Protein AF-A0AAD5R5U1-F1 (afdb_monomer_lite)

Radius of gyration: 26.86 Å; chains: 1; bounding box: 44×42×95 Å

pLDDT: mean 72.54, std 18.7, range [34.09, 95.88]

InterPro domains:
  IPR029454 ODR-4-like [PF14778] (2-152)
  IPR029454 ODR-4-like [PTHR33966] (2-209)

Organism: Parelaphostrongylus tenuis (NCBI:txid148309)

Sequence (210 aa):
MRDESEQLFKDVKKKKIEPVEVEVFVDACENKENTCEPQSATNLHEVSFDIEIRAAIPVKSKVGFAVAAVKQHLVRSLTARAELQYESMDVVEDAATSLCSVHQMPRSATTMLNTHPAIVFSDYLFEADTAEDAQNNFNELLGLKADKEHIDECWERCLEIDEMEVVRAPLDDTPIVNLKPKDGDITSTWSLLIALSVIIAVVSIVVYLL

Foldseek 3Di:
DDDPPDDPDDPPDPDDDDDDDDDDPDDPPPPPPPPDDDDDDLDDDDDDFDFDFAFDDDPPDDVVVVVVRRVVRVVVVVVVQVVVVVVVVVPDPDDDPDPDDDDDTFAWKWAADPVGRSDIDIDTHDPPDDLVNVCVVCCVVPVDNTDSVRIDRPRGDDDDPVRSVVVVPVVSVDPRPPPPPPPPCPVVVVVVVVVVVVVVVVVVVVVVVD

Structure (mmCIF, N/CA/C/O backbone):
data_AF-A0AAD5R5U1-F1
#
_entry.id   AF-A0AAD5R5U1-F1
#
loop_
_atom_site.group_PDB
_atom_site.id
_atom_site.type_symbol
_atom_site.label_atom_id
_atom_site.label_alt_id
_atom_site.label_comp_id
_atom_site.label_asym_id
_atom_site.label_entity_id
_atom_site.label_seq_id
_atom_site.pdbx_PDB_ins_code
_atom_site.Cartn_x
_atom_site.Cartn_y
_atom_site.Cartn_z
_atom_site.occupancy
_atom_site.B_iso_or_equiv
_atom_site.auth_seq_id
_atom_site.auth_comp_id
_atom_site.auth_asym_id
_atom_site.auth_atom_id
_atom_site.pdbx_PDB_model_num
ATOM 1 N N . MET A 1 1 ? 4.749 -18.465 10.234 1.00 34.09 1 MET A N 1
ATOM 2 C CA . MET A 1 1 ? 6.062 -19.044 9.882 1.00 34.09 1 MET A CA 1
ATOM 3 C C . MET A 1 1 ? 5.937 -19.591 8.477 1.00 34.09 1 MET A C 1
ATOM 5 O O . MET A 1 1 ? 5.250 -20.588 8.295 1.00 34.09 1 MET A O 1
ATOM 9 N N . ARG A 1 2 ? 6.460 -18.848 7.500 1.00 35.50 2 ARG A N 1
ATOM 10 C CA . ARG A 1 2 ? 6.498 -19.239 6.088 1.00 35.50 2 ARG A CA 1
ATOM 11 C C . ARG A 1 2 ? 7.692 -20.179 5.908 1.00 35.50 2 ARG A C 1
ATOM 13 O O . ARG A 1 2 ? 8.719 -19.964 6.545 1.00 35.50 2 ARG A O 1
ATOM 20 N N . ASP A 1 3 ? 7.512 -21.248 5.147 1.00 34.41 3 ASP A N 1
ATOM 21 C CA . ASP A 1 3 ? 8.564 -22.224 4.867 1.00 34.41 3 ASP A CA 1
ATOM 22 C C . ASP A 1 3 ? 9.580 -21.580 3.910 1.00 34.41 3 ASP A C 1
ATOM 24 O O . ASP A 1 3 ? 9.224 -21.214 2.792 1.00 34.41 3 ASP A O 1
ATOM 28 N N . GLU A 1 4 ? 10.828 -21.397 4.352 1.00 44.06 4 GLU A N 1
ATOM 29 C CA . GLU A 1 4 ? 11.911 -20.778 3.563 1.00 44.06 4 GLU A CA 1
ATOM 30 C C . GLU A 1 4 ? 12.287 -21.592 2.308 1.00 44.06 4 GLU A C 1
ATOM 32 O O . GLU A 1 4 ? 13.102 -21.154 1.498 1.00 44.06 4 GLU A O 1
ATOM 37 N N . SER A 1 5 ? 11.700 -22.780 2.129 1.00 48.62 5 SER A N 1
ATOM 38 C CA . SER A 1 5 ? 11.913 -23.639 0.963 1.00 48.62 5 SER A CA 1
ATOM 39 C C . SER A 1 5 ? 10.935 -23.407 -0.199 1.00 48.62 5 SER A C 1
ATOM 41 O O . SER A 1 5 ? 11.124 -23.981 -1.276 1.00 48.62 5 SER A O 1
ATOM 43 N N . GLU A 1 6 ? 9.917 -22.554 -0.037 1.00 38.12 6 GLU A N 1
ATOM 44 C CA . GLU A 1 6 ? 9.028 -22.183 -1.142 1.00 38.12 6 GLU A CA 1
ATOM 45 C C . GLU A 1 6 ? 9.721 -21.172 -2.069 1.00 38.12 6 GLU A C 1
ATOM 47 O O . GLU A 1 6 ? 9.796 -19.977 -1.789 1.00 38.12 6 GLU A O 1
ATOM 52 N N . GLN A 1 7 ? 10.239 -21.656 -3.202 1.00 40.53 7 GLN A N 1
ATOM 53 C CA . GLN A 1 7 ? 10.740 -20.789 -4.268 1.00 40.53 7 GLN A CA 1
ATOM 54 C C . GLN A 1 7 ? 9.620 -19.853 -4.746 1.00 40.53 7 GLN A C 1
ATOM 56 O O . GLN A 1 7 ? 8.579 -20.317 -5.217 1.00 40.53 7 GLN A O 1
ATOM 61 N N . LEU A 1 8 ? 9.859 -18.539 -4.656 1.00 41.00 8 LEU A N 1
ATOM 62 C CA . LEU A 1 8 ? 8.945 -17.492 -5.137 1.00 41.00 8 LEU A CA 1
ATOM 63 C C . LEU A 1 8 ? 8.640 -17.622 -6.638 1.00 41.00 8 LEU A C 1
ATOM 65 O O . LEU A 1 8 ? 7.545 -17.285 -7.078 1.00 41.00 8 LEU A O 1
ATOM 69 N N . PHE A 1 9 ? 9.574 -18.181 -7.408 1.00 42.19 9 PHE A N 1
ATOM 70 C CA . PHE A 1 9 ? 9.480 -18.293 -8.857 1.00 42.19 9 PHE A CA 1
ATOM 71 C C . PHE A 1 9 ? 9.348 -19.756 -9.284 1.00 42.19 9 PHE A C 1
ATOM 73 O O . PHE A 1 9 ? 10.223 -20.583 -9.030 1.00 42.19 9 PHE A O 1
ATOM 80 N N . LYS A 1 10 ? 8.253 -20.089 -9.975 1.00 44.22 10 LYS A N 1
ATOM 81 C CA . LYS A 1 10 ? 8.144 -21.356 -10.709 1.00 44.22 10 LYS A CA 1
ATOM 82 C C . LYS A 1 10 ? 8.801 -21.181 -12.070 1.00 44.22 10 LYS A C 1
ATOM 84 O O . LYS A 1 10 ? 8.336 -20.361 -12.854 1.00 44.22 10 LYS A O 1
ATOM 89 N N . ASP A 1 11 ? 9.809 -22.002 -12.369 1.00 41.41 11 ASP A N 1
ATOM 90 C CA . ASP A 1 11 ? 10.416 -22.119 -13.700 1.00 41.41 11 ASP A CA 1
ATOM 91 C C . ASP A 1 11 ? 9.335 -22.168 -14.792 1.00 41.41 11 ASP A C 1
ATOM 93 O O . ASP A 1 11 ? 8.635 -23.177 -14.972 1.00 41.41 11 ASP A O 1
ATOM 97 N N . VAL A 1 12 ? 9.200 -21.080 -15.554 1.00 48.56 12 VAL A N 1
ATOM 98 C CA . VAL A 1 12 ? 8.273 -21.006 -16.685 1.00 48.56 12 VAL A CA 1
ATOM 99 C C . VAL A 1 12 ? 8.886 -21.794 -17.841 1.00 48.56 12 VAL A C 1
ATOM 101 O O . VAL A 1 12 ? 9.485 -21.260 -18.774 1.00 48.56 12 VAL A O 1
ATOM 104 N N . LYS A 1 13 ? 8.750 -23.123 -17.798 1.00 48.22 13 LYS A N 1
ATOM 105 C CA . LYS A 1 13 ? 9.034 -23.980 -18.954 1.00 48.22 13 LYS A CA 1
ATOM 106 C C . LYS A 1 13 ? 8.197 -23.483 -20.126 1.00 48.22 13 LYS A C 1
ATOM 108 O O . LYS A 1 13 ? 6.975 -23.498 -20.012 1.00 48.22 13 LYS A O 1
ATOM 113 N N . LYS A 1 14 ? 8.867 -23.088 -21.222 1.00 46.72 14 LYS A N 1
ATOM 114 C CA . LYS A 1 14 ? 8.332 -22.656 -22.534 1.00 46.72 14 LYS A CA 1
ATOM 115 C C . LYS A 1 14 ? 6.918 -23.183 -22.801 1.00 46.72 14 LYS A C 1
ATOM 117 O O . LYS A 1 14 ? 6.736 -24.216 -23.447 1.00 46.72 14 LYS A O 1
ATOM 122 N N . LYS A 1 15 ? 5.917 -22.476 -22.283 1.00 48.75 15 LYS A N 1
ATOM 123 C CA . LYS A 1 15 ? 4.511 -22.781 -22.506 1.00 48.75 15 LYS A CA 1
ATOM 124 C C . LYS A 1 15 ? 4.084 -21.998 -23.736 1.00 48.75 15 LYS A C 1
ATOM 126 O O . LYS A 1 15 ? 4.531 -20.877 -23.963 1.00 48.75 15 LYS A O 1
ATOM 131 N N . LYS A 1 16 ? 3.269 -22.636 -24.570 1.00 42.47 16 LYS A N 1
ATOM 132 C CA . LYS A 1 16 ? 2.651 -22.018 -25.742 1.00 42.47 16 LYS A CA 1
ATOM 133 C C . LYS A 1 16 ? 1.945 -20.740 -25.266 1.00 42.47 16 LYS A C 1
ATOM 135 O O . LYS A 1 16 ? 1.192 -20.817 -24.302 1.00 42.47 16 LYS A O 1
ATOM 140 N N . ILE A 1 17 ? 2.254 -19.598 -25.883 1.00 51.25 17 ILE A N 1
ATOM 141 C CA . ILE A 1 17 ? 1.673 -18.302 -25.512 1.00 51.25 17 ILE A CA 1
ATOM 142 C C . ILE A 1 17 ? 0.183 -18.369 -25.852 1.00 51.25 17 ILE A C 1
ATOM 144 O O . ILE A 1 17 ? -0.196 -18.314 -27.023 1.00 51.25 17 ILE A O 1
ATOM 148 N N . GLU A 1 18 ? -0.640 -18.580 -24.834 1.00 44.56 18 GLU A N 1
ATOM 149 C CA . GLU A 1 18 ? -2.090 -18.446 -24.906 1.00 44.56 18 GLU A CA 1
ATOM 150 C C . GLU A 1 18 ? -2.431 -17.019 -24.460 1.00 44.56 18 GLU A C 1
ATOM 152 O O . GLU A 1 18 ? -1.854 -16.550 -23.476 1.00 44.56 18 GLU A O 1
ATOM 157 N N . PRO A 1 19 ? -3.295 -16.293 -25.191 1.00 41.81 19 PRO A N 1
ATOM 158 C CA . PRO A 1 19 ? -3.746 -14.981 -24.751 1.00 41.81 19 PRO A CA 1
ATOM 159 C C . PRO A 1 19 ? -4.403 -15.126 -23.377 1.00 41.81 19 PRO A C 1
ATOM 161 O O . PRO A 1 19 ? -5.281 -15.968 -23.190 1.00 41.81 19 PRO A O 1
ATOM 164 N N . VAL A 1 20 ? -3.937 -14.333 -22.416 1.00 43.22 20 VAL A N 1
ATOM 165 C CA . VAL A 1 20 ? -4.527 -14.278 -21.080 1.00 43.22 20 VAL A CA 1
ATOM 166 C C . VAL A 1 20 ? -5.661 -13.268 -21.133 1.00 43.22 20 VAL A C 1
ATOM 168 O O . VAL A 1 20 ? -5.451 -12.102 -21.463 1.00 43.22 20 VAL A O 1
ATOM 171 N N . GLU A 1 21 ? -6.869 -13.731 -20.842 1.00 38.75 21 GLU A N 1
ATOM 172 C CA . GLU A 1 21 ? -8.015 -12.861 -20.614 1.00 38.75 21 GLU A CA 1
ATOM 173 C C . GLU A 1 21 ? -7.839 -12.204 -19.242 1.00 38.75 21 GLU A C 1
ATOM 175 O O . GLU A 1 21 ? -7.809 -12.882 -18.214 1.00 38.75 21 GLU A O 1
ATOM 180 N N . VAL A 1 22 ? -7.638 -10.888 -19.238 1.00 41.41 22 VAL A N 1
ATOM 181 C CA . VAL A 1 22 ? -7.515 -10.095 -18.014 1.00 41.41 22 VAL A CA 1
ATOM 182 C C . VAL A 1 22 ? -8.854 -9.410 -17.776 1.00 41.41 22 VAL A C 1
ATOM 184 O O . VAL A 1 22 ? -9.206 -8.461 -18.474 1.00 41.41 22 VAL A O 1
ATOM 187 N N . GLU A 1 23 ? -9.611 -9.892 -16.792 1.00 39.09 23 GLU A N 1
ATOM 188 C CA . GLU A 1 23 ? -10.784 -9.178 -16.286 1.00 39.09 23 GLU A CA 1
ATOM 189 C C . GLU A 1 23 ? -10.310 -8.026 -15.396 1.00 39.09 23 GLU A C 1
ATOM 191 O O . GLU A 1 23 ? -9.948 -8.210 -14.232 1.00 39.09 23 GLU A O 1
ATOM 196 N N . VAL A 1 24 ? -10.282 -6.821 -15.960 1.00 41.66 24 VAL A N 1
ATOM 197 C CA . VAL A 1 24 ? -10.022 -5.597 -15.200 1.00 41.66 24 VAL A CA 1
ATOM 198 C C . VAL A 1 24 ? -11.341 -5.141 -14.581 1.00 41.66 24 VAL A C 1
ATOM 200 O O . VAL A 1 24 ? -12.338 -4.971 -15.285 1.00 41.66 24 VAL A O 1
ATOM 203 N N . PHE A 1 25 ? -11.365 -4.938 -13.262 1.00 37.22 25 PHE A N 1
ATOM 204 C CA . PHE A 1 25 ? -12.494 -4.289 -12.596 1.00 37.22 25 PHE A CA 1
ATOM 205 C C . PHE A 1 25 ? -12.500 -2.811 -12.985 1.00 37.22 25 PHE A C 1
ATOM 207 O O . PHE A 1 25 ? -11.796 -2.000 -12.392 1.00 37.22 25 PHE A O 1
ATOM 214 N N . VAL A 1 26 ? -13.273 -2.478 -14.014 1.00 46.22 26 VAL A N 1
ATOM 215 C CA . VAL A 1 26 ? -13.542 -1.090 -14.387 1.00 46.22 26 VAL A CA 1
ATOM 216 C C . VAL A 1 26 ? -14.600 -0.544 -13.433 1.00 46.22 26 VAL A C 1
ATOM 218 O O . VAL A 1 26 ? -15.573 -1.235 -13.119 1.00 46.22 26 VAL A O 1
ATOM 221 N N . ASP A 1 27 ? -14.376 0.676 -12.950 1.00 40.50 27 ASP A N 1
ATOM 222 C CA . ASP A 1 27 ? -15.291 1.418 -12.086 1.00 40.50 27 ASP A CA 1
ATOM 223 C C . ASP A 1 27 ? -16.748 1.319 -12.585 1.00 40.50 27 ASP A C 1
ATOM 225 O O . ASP A 1 27 ? -17.036 1.432 -13.777 1.00 40.50 27 ASP A O 1
ATOM 229 N N . ALA A 1 28 ? -17.678 1.098 -11.654 1.00 44.69 28 ALA A N 1
ATOM 230 C CA . ALA A 1 28 ? -19.110 0.996 -11.922 1.00 44.69 28 ALA A CA 1
ATOM 231 C C . ALA A 1 28 ? -19.768 2.364 -12.193 1.00 44.69 28 ALA A C 1
ATOM 233 O O . ALA A 1 28 ? -20.991 2.437 -12.331 1.00 44.69 28 ALA A O 1
ATOM 234 N N . CYS A 1 29 ? -18.992 3.449 -12.252 1.00 41.81 29 CYS A N 1
ATOM 235 C CA . CYS A 1 29 ? -19.486 4.750 -12.676 1.00 41.81 29 CYS A CA 1
ATOM 236 C C . CYS A 1 29 ? -19.991 4.675 -14.129 1.00 41.81 29 CYS A C 1
ATOM 238 O O . CYS A 1 29 ? -19.224 4.497 -15.069 1.00 41.81 29 CYS A O 1
ATOM 240 N N . GLU A 1 30 ? -21.306 4.841 -14.311 1.00 48.69 30 GLU A N 1
ATOM 241 C CA . GLU A 1 30 ? -22.081 4.710 -15.563 1.00 48.69 30 GLU A CA 1
ATOM 242 C C . GLU A 1 30 ? -21.648 5.636 -16.728 1.00 48.69 30 GLU A C 1
ATOM 244 O O . GLU A 1 30 ? -22.286 5.656 -17.787 1.00 48.69 30 GLU A O 1
ATOM 249 N N . ASN A 1 31 ? -20.561 6.394 -16.574 1.00 51.78 31 ASN A N 1
ATOM 250 C CA . ASN A 1 31 ? -20.041 7.291 -17.594 1.00 51.78 31 ASN A CA 1
ATOM 251 C C . ASN A 1 31 ? -19.210 6.516 -18.621 1.00 51.78 31 ASN A C 1
ATOM 253 O O . ASN A 1 31 ? -18.023 6.250 -18.454 1.00 51.78 31 ASN A O 1
ATOM 257 N N . LYS A 1 32 ? -19.858 6.222 -19.750 1.00 52.06 32 LYS A N 1
ATOM 258 C CA . LYS A 1 32 ? -19.297 5.604 -20.965 1.00 52.06 32 LYS A CA 1
ATOM 259 C C . LYS A 1 32 ? -18.187 6.415 -21.664 1.00 52.06 32 LYS A C 1
ATOM 261 O O . LYS A 1 32 ? -17.863 6.104 -22.804 1.00 52.06 32 LYS A O 1
ATOM 266 N N . GLU A 1 33 ? -17.634 7.451 -21.036 1.00 49.22 33 GLU A N 1
ATOM 267 C CA . GLU A 1 33 ? -16.546 8.263 -21.604 1.00 49.22 33 GLU A CA 1
ATOM 268 C C . GLU A 1 33 ? -15.155 7.659 -21.354 1.00 49.22 33 GLU A C 1
ATOM 270 O O . GLU A 1 33 ? -14.229 7.953 -22.102 1.00 49.22 33 GLU A O 1
ATOM 275 N N . ASN A 1 34 ? -15.015 6.726 -20.404 1.00 48.56 34 ASN A N 1
ATOM 276 C CA . ASN A 1 34 ? -13.768 5.983 -20.181 1.00 48.56 34 ASN A CA 1
ATOM 277 C C . ASN A 1 34 ? -13.670 4.741 -21.087 1.00 48.56 34 ASN A C 1
ATOM 279 O O . ASN A 1 34 ? -13.390 3.631 -20.633 1.00 48.56 34 ASN A O 1
ATOM 283 N N . THR A 1 35 ? -13.933 4.893 -22.387 1.00 48.84 35 THR A N 1
ATOM 284 C CA . THR A 1 35 ? -13.591 3.857 -23.372 1.00 48.84 35 THR A CA 1
ATOM 285 C C . THR A 1 35 ? -12.080 3.840 -23.562 1.00 48.84 35 THR A C 1
ATOM 287 O O . THR A 1 35 ? -11.535 4.627 -24.330 1.00 48.84 35 THR A O 1
ATOM 290 N N . CYS A 1 36 ? -11.398 2.952 -22.841 1.00 50.25 36 CYS A N 1
ATOM 291 C CA . CYS A 1 36 ? -9.985 2.683 -23.063 1.00 50.25 36 CYS A CA 1
ATOM 292 C C . CYS A 1 36 ? -9.844 1.890 -24.371 1.00 50.25 36 CYS A C 1
ATOM 294 O O . CYS A 1 36 ? -10.420 0.805 -24.504 1.00 50.25 36 CYS A O 1
ATOM 296 N N . GLU A 1 37 ? -9.132 2.433 -25.361 1.00 54.22 37 GLU A N 1
ATOM 297 C CA . GLU A 1 37 ? -8.800 1.651 -26.551 1.00 54.22 37 GLU A CA 1
ATOM 298 C C . GLU A 1 37 ? -7.861 0.503 -26.151 1.00 54.22 37 GLU A C 1
ATOM 300 O O . GLU A 1 37 ? -6.930 0.722 -25.374 1.00 54.22 37 GLU A O 1
ATOM 305 N N . PRO A 1 38 ? -8.080 -0.725 -26.653 1.00 52.00 38 PRO A N 1
ATOM 306 C CA . PRO A 1 38 ? -7.221 -1.853 -26.329 1.00 52.00 38 PRO A CA 1
ATOM 307 C C . PRO A 1 38 ? -5.791 -1.567 -26.798 1.00 52.00 38 PRO A C 1
ATOM 309 O O . PRO A 1 38 ? -5.505 -1.555 -27.996 1.00 52.00 38 PRO A O 1
ATOM 312 N N . GLN A 1 39 ? -4.887 -1.342 -25.846 1.00 54.16 39 GLN A N 1
ATOM 313 C CA . GLN A 1 39 ? -3.469 -1.159 -26.125 1.00 54.16 39 GLN A CA 1
ATOM 314 C C . GLN A 1 39 ? -2.735 -2.497 -26.052 1.00 54.16 39 GLN A C 1
ATOM 316 O O . GLN A 1 39 ? -2.921 -3.294 -25.133 1.00 54.16 39 GLN A O 1
ATOM 321 N N . SER A 1 40 ? -1.869 -2.742 -27.033 1.00 53.91 40 SER A N 1
ATOM 322 C CA . SER A 1 40 ? -0.952 -3.878 -27.000 1.00 53.91 40 SER A CA 1
ATOM 323 C C . SER A 1 40 ? 0.217 -3.542 -26.077 1.00 53.91 40 SER A C 1
ATOM 325 O O . SER A 1 40 ? 1.173 -2.900 -26.504 1.00 53.91 40 SER A O 1
ATOM 327 N N . ALA A 1 41 ? 0.160 -3.992 -24.826 1.00 55.25 41 ALA A N 1
ATOM 328 C CA . ALA A 1 41 ? 1.302 -3.936 -23.922 1.00 55.25 41 ALA A CA 1
ATOM 329 C C . ALA A 1 41 ? 2.255 -5.111 -24.204 1.00 55.25 41 ALA A C 1
ATOM 331 O O . ALA A 1 41 ? 1.848 -6.271 -24.216 1.00 55.25 41 ALA A O 1
ATOM 332 N N . THR A 1 42 ? 3.536 -4.816 -24.433 1.00 60.53 42 THR A N 1
ATOM 333 C CA . THR A 1 42 ? 4.607 -5.826 -24.557 1.00 60.53 42 THR A CA 1
ATOM 334 C C . THR A 1 42 ? 5.354 -6.060 -23.246 1.00 60.53 42 THR A C 1
ATOM 336 O O . THR A 1 42 ? 6.299 -6.846 -23.213 1.00 60.53 42 THR A O 1
ATOM 339 N N . ASN A 1 43 ? 4.947 -5.370 -22.180 1.00 60.75 43 ASN A N 1
ATOM 340 C CA . ASN A 1 43 ? 5.630 -5.363 -20.895 1.00 60.75 43 ASN A CA 1
ATOM 341 C C . ASN A 1 43 ? 4.987 -6.391 -19.961 1.00 60.75 43 ASN A C 1
ATOM 343 O O . ASN A 1 43 ? 3.763 -6.502 -19.889 1.00 60.75 43 ASN A O 1
ATOM 347 N N . LEU A 1 44 ? 5.821 -7.143 -19.246 1.00 68.56 44 LEU A N 1
ATOM 348 C CA . LEU A 1 44 ? 5.385 -8.003 -18.155 1.00 68.56 44 LEU A CA 1
ATOM 349 C C . LEU A 1 44 ? 5.479 -7.197 -16.859 1.00 68.56 44 LEU A C 1
ATOM 351 O O . LEU A 1 44 ? 6.550 -6.701 -16.526 1.00 68.56 44 LEU A O 1
ATOM 355 N N . HIS A 1 45 ? 4.369 -7.093 -16.134 1.00 70.75 45 HIS A N 1
ATOM 356 C CA . HIS A 1 45 ? 4.342 -6.510 -14.798 1.00 70.75 45 HIS A CA 1
ATOM 357 C C . HIS A 1 45 ? 4.037 -7.617 -13.794 1.00 70.75 45 HIS A C 1
ATOM 359 O O . HIS A 1 45 ? 3.013 -8.293 -13.903 1.00 70.75 45 HIS A O 1
ATOM 365 N N . GLU A 1 46 ? 4.926 -7.803 -12.825 1.00 74.75 46 GLU A N 1
ATOM 366 C CA . GLU A 1 46 ? 4.700 -8.680 -11.684 1.00 74.75 46 GLU A CA 1
ATOM 367 C C . GLU A 1 46 ? 4.515 -7.820 -10.437 1.00 74.75 46 GLU A C 1
ATOM 369 O O . GLU A 1 46 ? 5.318 -6.932 -10.156 1.00 74.75 46 GLU A O 1
ATOM 374 N N . VAL A 1 47 ? 3.434 -8.071 -9.702 1.00 75.38 47 VAL A N 1
ATOM 375 C CA . VAL A 1 47 ? 3.125 -7.362 -8.462 1.00 75.38 47 VAL A CA 1
ATOM 376 C C . VAL A 1 47 ? 3.035 -8.395 -7.349 1.00 75.38 47 VAL A C 1
ATOM 378 O O . VAL A 1 47 ? 2.184 -9.283 -7.386 1.00 75.38 47 VAL A O 1
ATOM 381 N N . SER A 1 48 ? 3.915 -8.262 -6.361 1.00 77.06 48 SER A N 1
ATOM 382 C CA . SER A 1 48 ? 3.965 -9.112 -5.174 1.00 77.06 48 SER A CA 1
ATOM 383 C C . SER A 1 48 ? 3.766 -8.260 -3.928 1.00 77.06 48 SER A C 1
ATOM 385 O O . SER A 1 48 ? 4.394 -7.215 -3.785 1.00 77.06 48 SER A O 1
ATOM 387 N N . PHE A 1 49 ? 2.894 -8.703 -3.026 1.00 74.81 49 PHE A N 1
ATOM 388 C CA . PHE A 1 49 ? 2.600 -8.005 -1.777 1.00 74.81 49 PHE A CA 1
ATOM 389 C C . PHE A 1 49 ? 2.331 -8.997 -0.645 1.00 74.81 49 PHE A C 1
ATOM 391 O O . PHE A 1 49 ? 1.739 -10.058 -0.857 1.00 74.81 49 PHE A O 1
ATOM 398 N N . ASP A 1 50 ? 2.748 -8.620 0.561 1.00 77.00 50 ASP A N 1
ATOM 399 C CA . ASP A 1 50 ? 2.341 -9.240 1.821 1.00 77.00 50 ASP A CA 1
ATOM 400 C C . ASP A 1 50 ? 1.561 -8.178 2.602 1.00 77.00 50 ASP A C 1
ATOM 402 O O . ASP A 1 50 ? 2.148 -7.217 3.094 1.00 77.00 50 ASP A O 1
ATOM 406 N N . ILE A 1 51 ? 0.229 -8.284 2.592 1.00 77.62 51 ILE A N 1
ATOM 407 C CA . ILE A 1 51 ? -0.672 -7.234 3.083 1.00 77.62 51 ILE A CA 1
ATOM 408 C C . ILE A 1 51 ? -1.504 -7.727 4.262 1.00 77.62 51 ILE A C 1
ATOM 410 O O . ILE A 1 51 ? -2.184 -8.756 4.189 1.00 77.62 51 ILE A O 1
ATOM 414 N N . GLU A 1 52 ? -1.515 -6.943 5.338 1.00 81.31 52 GLU A N 1
ATOM 415 C CA . GLU A 1 52 ? -2.448 -7.133 6.440 1.00 81.31 52 GLU A CA 1
ATOM 416 C C . GLU A 1 52 ? -3.752 -6.365 6.175 1.00 81.31 52 GLU A C 1
ATOM 418 O O . GLU A 1 52 ? -3.764 -5.150 5.998 1.00 81.31 52 GLU A O 1
ATOM 423 N N . ILE A 1 53 ? -4.885 -7.074 6.183 1.00 81.56 53 ILE A N 1
ATOM 424 C CA . ILE A 1 53 ? -6.212 -6.486 5.964 1.00 81.56 53 ILE A CA 1
ATOM 425 C C . ILE A 1 53 ? -7.037 -6.572 7.245 1.00 81.56 53 ILE A C 1
ATOM 427 O O . ILE A 1 53 ? -7.296 -7.662 7.761 1.00 81.56 53 ILE A O 1
ATOM 431 N N . ARG A 1 54 ? -7.546 -5.426 7.713 1.00 79.56 54 ARG A N 1
ATOM 432 C CA . ARG A 1 54 ? -8.515 -5.361 8.815 1.00 79.56 54 ARG A CA 1
ATOM 433 C C . ARG A 1 54 ? -9.819 -4.719 8.360 1.00 79.56 54 ARG A C 1
ATOM 435 O O . ARG A 1 54 ? -9.838 -3.787 7.564 1.00 79.56 54 ARG A O 1
ATOM 442 N N . ALA A 1 55 ? -10.929 -5.221 8.891 1.00 83.38 55 ALA A N 1
ATOM 443 C CA . ALA A 1 55 ? -12.254 -4.683 8.620 1.00 83.38 55 ALA A CA 1
ATOM 444 C C . ALA A 1 55 ? -13.071 -4.604 9.912 1.00 83.38 55 ALA A C 1
ATOM 446 O O . ALA A 1 55 ? -13.241 -5.598 10.619 1.00 83.38 55 ALA A O 1
ATOM 447 N N . ALA A 1 56 ? -13.614 -3.420 10.193 1.00 86.25 56 ALA A N 1
ATOM 448 C CA . ALA A 1 56 ? -14.582 -3.224 11.261 1.00 86.25 56 ALA A CA 1
ATOM 449 C C . ALA A 1 56 ? -15.985 -3.545 10.747 1.00 86.25 56 ALA A C 1
ATOM 451 O O . ALA A 1 56 ? -16.458 -2.940 9.785 1.00 86.25 56 ALA A O 1
ATOM 452 N N . ILE A 1 57 ? -16.670 -4.475 11.410 1.00 88.69 57 ILE A N 1
ATOM 453 C CA . ILE A 1 57 ? -18.059 -4.822 11.098 1.00 88.69 57 ILE A CA 1
ATOM 454 C C . ILE A 1 57 ? -18.929 -4.741 12.356 1.00 88.69 57 ILE A C 1
ATOM 456 O O . ILE A 1 57 ? -18.468 -5.085 13.447 1.00 88.69 57 ILE A O 1
ATOM 460 N N . PRO A 1 58 ? -20.207 -4.338 12.244 1.00 89.50 58 PRO A N 1
ATOM 461 C CA . PRO A 1 58 ? -21.131 -4.396 13.371 1.00 89.50 58 PRO A CA 1
ATOM 462 C C . PRO A 1 58 ? -21.263 -5.822 13.924 1.00 89.50 58 PRO A C 1
ATOM 464 O O . PRO A 1 58 ? -21.391 -6.773 13.155 1.00 89.50 58 PRO A O 1
ATOM 467 N N . VAL A 1 59 ? -21.327 -5.970 15.252 1.00 87.44 59 VAL A N 1
ATOM 468 C CA . VAL A 1 59 ? -21.297 -7.265 15.977 1.00 87.44 59 VAL A CA 1
ATOM 469 C C . VAL A 1 59 ? -22.383 -8.262 15.531 1.00 87.44 59 VAL A C 1
ATOM 471 O O . VAL A 1 59 ? -22.217 -9.468 15.668 1.00 87.44 59 VAL A O 1
ATOM 474 N N . LYS A 1 60 ? -23.502 -7.783 14.974 1.00 92.56 60 LYS A N 1
ATOM 475 C CA . LYS A 1 60 ? -24.622 -8.618 14.494 1.00 92.56 60 LYS A CA 1
ATOM 476 C C . LYS A 1 60 ? -24.643 -8.807 12.972 1.00 92.56 60 LYS A C 1
ATOM 478 O O . LYS A 1 60 ? -25.668 -9.193 12.410 1.00 92.56 60 LYS A O 1
ATOM 483 N N . SER A 1 61 ? -23.539 -8.504 12.296 1.00 92.56 61 SER A N 1
ATOM 484 C CA . SER A 1 61 ? -23.424 -8.659 10.847 1.00 92.56 61 SER A CA 1
ATOM 485 C C . SER A 1 61 ? -23.305 -10.127 10.454 1.00 92.56 61 SER A C 1
ATOM 487 O O . SER A 1 61 ? -22.740 -10.948 11.172 1.00 92.56 61 SER A O 1
ATOM 489 N N . LYS A 1 62 ? -23.824 -10.464 9.273 1.00 95.88 62 LYS A N 1
ATOM 490 C CA . LYS A 1 62 ? -23.620 -11.787 8.672 1.00 95.88 62 LYS A CA 1
ATOM 491 C C . LYS A 1 62 ? -22.176 -11.917 8.180 1.00 95.88 62 LYS A C 1
ATOM 493 O O . LYS A 1 62 ? -21.596 -10.933 7.730 1.00 95.88 62 LYS A O 1
ATOM 498 N N . VAL A 1 63 ? -21.652 -13.144 8.143 1.00 94.00 63 VAL A N 1
ATOM 499 C CA . VAL A 1 63 ? -20.306 -13.455 7.615 1.00 94.00 63 VAL A CA 1
ATOM 500 C C . VAL A 1 63 ? -20.085 -12.882 6.208 1.00 94.00 63 VAL A C 1
ATOM 502 O O . VAL A 1 63 ? -19.002 -12.394 5.911 1.00 94.00 63 VAL A O 1
ATOM 505 N N . GLY A 1 64 ? -21.123 -12.849 5.364 1.00 94.62 64 GLY A N 1
ATOM 506 C CA . GLY A 1 64 ? -21.038 -12.239 4.031 1.00 94.62 64 GLY A CA 1
ATOM 507 C C . GLY A 1 64 ? -20.609 -10.766 4.043 1.00 94.62 64 GLY A C 1
ATOM 508 O O . GLY A 1 64 ? -19.851 -10.358 3.170 1.00 94.62 64 GLY A O 1
ATOM 509 N N . PHE A 1 65 ? -21.011 -9.987 5.054 1.00 93.50 65 PHE A N 1
ATOM 510 C CA . PHE A 1 65 ? -20.561 -8.599 5.208 1.00 93.50 65 PHE A CA 1
ATOM 511 C C . PHE A 1 65 ? -19.098 -8.512 5.640 1.00 93.50 65 PHE A C 1
ATOM 513 O O . PHE A 1 65 ? -18.395 -7.621 5.182 1.00 93.50 65 PHE A O 1
ATOM 520 N N . ALA A 1 66 ? -18.622 -9.450 6.465 1.00 90.69 66 ALA A N 1
ATOM 521 C CA . ALA A 1 66 ? -17.208 -9.536 6.827 1.00 90.69 66 ALA A CA 1
ATOM 522 C C . ALA A 1 66 ? -16.341 -9.786 5.587 1.00 90.69 66 ALA A C 1
ATOM 524 O O . ALA A 1 66 ? -15.384 -9.061 5.334 1.00 90.69 66 ALA A O 1
ATOM 525 N N . VAL A 1 67 ? -16.735 -10.770 4.771 1.00 92.00 67 VAL A N 1
ATOM 526 C CA . VAL A 1 67 ? -16.045 -11.099 3.517 1.00 92.00 67 VAL A CA 1
ATOM 527 C C . VAL A 1 67 ? -16.070 -9.914 2.553 1.00 92.00 67 VAL A C 1
ATOM 529 O O . VAL A 1 67 ? -15.044 -9.594 1.959 1.00 92.00 67 VAL A O 1
ATOM 532 N N . ALA A 1 68 ? -17.219 -9.249 2.405 1.00 89.38 68 ALA A N 1
ATOM 533 C CA . ALA A 1 68 ? -17.336 -8.076 1.547 1.00 89.38 68 ALA A CA 1
ATOM 534 C C . ALA A 1 68 ? -16.430 -6.930 2.021 1.00 89.38 68 ALA A C 1
ATOM 536 O O . ALA A 1 68 ? -15.713 -6.365 1.203 1.00 89.38 68 ALA A O 1
ATOM 537 N N . ALA A 1 69 ? -16.397 -6.640 3.324 1.00 89.31 69 ALA A N 1
ATOM 538 C CA . ALA A 1 69 ? -15.580 -5.562 3.875 1.00 89.31 69 ALA A CA 1
ATOM 539 C C . ALA A 1 69 ? -14.073 -5.825 3.701 1.00 89.31 69 ALA A C 1
ATOM 541 O O . ALA A 1 69 ? -13.332 -4.915 3.342 1.00 89.31 69 ALA A O 1
ATOM 542 N N . VAL A 1 70 ? -13.625 -7.075 3.873 1.00 90.00 70 VAL A N 1
ATOM 543 C CA . VAL A 1 70 ? -12.230 -7.479 3.608 1.00 90.00 70 VAL A CA 1
ATOM 544 C C . VAL A 1 70 ? -11.880 -7.297 2.130 1.00 90.00 70 VAL A C 1
ATOM 546 O O . VAL A 1 70 ? -10.867 -6.677 1.815 1.00 90.00 70 VAL A O 1
ATOM 549 N N . LYS A 1 71 ? -12.732 -7.781 1.215 1.00 89.81 71 LYS A N 1
ATOM 550 C CA . LYS A 1 71 ? -12.516 -7.609 -0.232 1.00 89.81 71 LYS A CA 1
ATOM 551 C C . LYS A 1 71 ? -12.475 -6.135 -0.625 1.00 89.81 71 LYS A C 1
ATOM 553 O O . LYS A 1 71 ? -11.606 -5.737 -1.389 1.00 89.81 71 LYS A O 1
ATOM 558 N N . GLN A 1 72 ? -13.387 -5.331 -0.085 1.00 87.81 72 GLN A N 1
ATOM 559 C CA . GLN A 1 72 ? -13.424 -3.892 -0.330 1.00 87.81 72 GLN A CA 1
ATOM 560 C C . GLN A 1 72 ? -12.164 -3.196 0.181 1.00 87.81 72 GLN A C 1
ATOM 562 O O . GLN A 1 72 ? -11.622 -2.358 -0.531 1.00 87.81 72 GLN A O 1
ATOM 567 N N . HIS A 1 73 ? -11.675 -3.544 1.375 1.00 86.94 73 HIS A N 1
ATOM 568 C CA . HIS A 1 73 ? -10.444 -2.958 1.900 1.00 86.94 73 HIS A CA 1
ATOM 569 C C . HIS A 1 73 ? -9.233 -3.315 1.028 1.00 86.94 73 HIS A C 1
ATOM 571 O O . HIS A 1 73 ? -8.465 -2.421 0.689 1.00 86.94 73 HIS A O 1
ATOM 577 N N . LEU A 1 74 ? -9.121 -4.576 0.593 1.00 88.38 74 LEU A N 1
ATOM 578 C CA . LEU A 1 74 ? -8.060 -5.025 -0.312 1.00 88.38 74 LEU A CA 1
ATOM 579 C C . LEU A 1 74 ? -8.087 -4.268 -1.647 1.00 88.38 74 LEU A C 1
ATOM 581 O O . LEU A 1 74 ? -7.079 -3.690 -2.038 1.00 88.38 74 LEU A O 1
ATOM 585 N N . VAL A 1 75 ? -9.243 -4.236 -2.321 1.00 89.12 75 VAL A N 1
ATOM 586 C CA . VAL A 1 75 ? -9.398 -3.546 -3.614 1.00 89.12 75 VAL A CA 1
ATOM 587 C C . VAL A 1 75 ? -9.084 -2.061 -3.466 1.00 89.12 75 VAL A C 1
ATOM 589 O O . VAL A 1 75 ? -8.291 -1.529 -4.236 1.00 89.12 75 VAL A O 1
ATOM 592 N N . ARG A 1 76 ? -9.651 -1.400 -2.450 1.00 87.50 76 ARG A N 1
ATOM 593 C CA . ARG A 1 76 ? -9.417 0.026 -2.199 1.00 87.50 76 ARG A CA 1
ATOM 594 C C . ARG A 1 76 ? -7.943 0.317 -1.929 1.00 87.50 76 ARG A C 1
ATOM 596 O O . ARG A 1 76 ? -7.433 1.311 -2.424 1.00 87.50 76 ARG A O 1
ATOM 603 N N . SER A 1 77 ? -7.277 -0.530 -1.143 1.00 88.62 77 SER A N 1
ATOM 604 C CA . SER A 1 77 ? -5.873 -0.327 -0.793 1.00 88.62 77 SER A CA 1
ATOM 605 C C . SER A 1 77 ? -4.953 -0.490 -1.993 1.00 88.62 77 SER A C 1
ATOM 607 O O . SER A 1 77 ? -4.169 0.406 -2.286 1.00 88.62 77 SER A O 1
ATOM 609 N N . LEU A 1 78 ? -5.105 -1.584 -2.741 1.00 88.50 78 LEU A N 1
ATOM 610 C CA . LEU A 1 78 ? -4.291 -1.828 -3.929 1.00 88.50 78 LEU A CA 1
ATOM 611 C C . LEU A 1 78 ? -4.527 -0.777 -5.016 1.00 88.50 78 LEU A C 1
ATOM 613 O O . LEU A 1 78 ? -3.567 -0.335 -5.635 1.00 88.50 78 LEU A O 1
ATOM 617 N N . THR A 1 79 ? -5.778 -0.351 -5.218 1.00 88.56 79 THR A N 1
ATOM 618 C CA . THR A 1 79 ? -6.113 0.666 -6.228 1.00 88.56 79 THR A CA 1
ATOM 619 C C . THR A 1 79 ? -5.473 2.008 -5.881 1.00 88.56 79 THR A C 1
ATOM 621 O O . THR A 1 79 ? -4.732 2.538 -6.696 1.00 88.56 79 THR A O 1
ATOM 624 N N . ALA A 1 80 ? -5.652 2.499 -4.649 1.00 89.31 80 ALA A N 1
ATOM 625 C CA . ALA A 1 80 ? -5.077 3.778 -4.226 1.00 89.31 80 ALA A CA 1
ATOM 626 C C . ALA A 1 80 ? -3.541 3.793 -4.322 1.00 89.31 80 ALA A C 1
ATOM 628 O 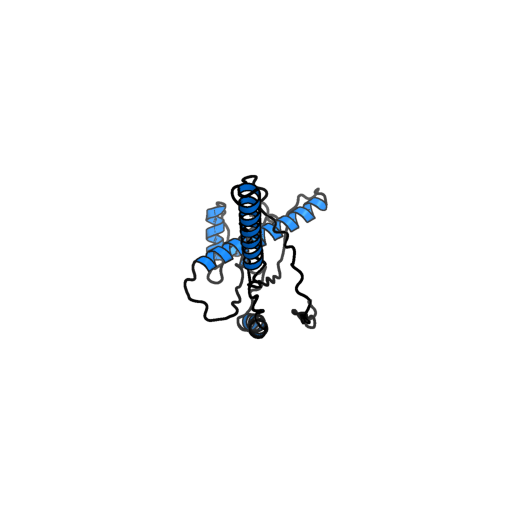O . ALA A 1 80 ? -2.946 4.771 -4.763 1.00 89.31 80 ALA A O 1
ATOM 629 N N . ARG A 1 81 ? -2.883 2.689 -3.947 1.00 90.25 81 ARG A N 1
ATOM 630 C CA . ARG A 1 81 ? -1.421 2.564 -4.051 1.00 90.25 81 ARG A CA 1
ATOM 631 C C . ARG A 1 81 ? -0.953 2.521 -5.502 1.00 90.25 81 ARG A C 1
ATOM 633 O O . ARG A 1 81 ? 0.049 3.149 -5.823 1.00 90.25 81 ARG A O 1
ATOM 640 N N . ALA A 1 82 ? -1.668 1.801 -6.366 1.00 87.94 82 ALA A N 1
ATOM 641 C CA . ALA A 1 82 ? -1.351 1.729 -7.788 1.00 87.94 82 ALA A CA 1
ATOM 642 C C . ALA A 1 82 ? -1.535 3.084 -8.486 1.00 87.94 82 ALA A C 1
ATOM 644 O O . ALA A 1 82 ? -0.707 3.443 -9.316 1.00 87.94 82 ALA A O 1
ATOM 645 N N . GLU A 1 83 ? -2.576 3.840 -8.127 1.00 88.44 83 GLU A N 1
ATOM 646 C CA . GLU A 1 83 ? -2.814 5.201 -8.622 1.00 88.44 83 GLU A CA 1
ATOM 647 C C . GLU A 1 83 ? -1.676 6.142 -8.215 1.00 88.44 83 GLU A C 1
ATOM 649 O O . GLU A 1 83 ? -1.040 6.730 -9.084 1.00 88.44 83 GLU A O 1
ATOM 654 N N . LEU A 1 84 ? -1.332 6.193 -6.923 1.00 89.31 84 LEU A N 1
ATOM 655 C CA . LEU A 1 84 ? -0.204 6.994 -6.430 1.00 89.31 84 LEU A CA 1
ATOM 656 C C . LEU A 1 84 ? 1.125 6.591 -7.084 1.00 89.31 84 LEU A C 1
ATOM 658 O O . LEU A 1 84 ? 1.923 7.445 -7.471 1.00 89.31 84 LEU A O 1
ATOM 662 N N . GLN A 1 85 ? 1.364 5.286 -7.243 1.00 86.88 85 GLN A N 1
ATOM 663 C CA . GLN A 1 85 ? 2.560 4.787 -7.914 1.00 86.88 85 GLN A CA 1
ATOM 664 C C . GLN A 1 85 ? 2.597 5.240 -9.377 1.00 86.88 85 GLN A C 1
ATOM 666 O O . GLN A 1 85 ? 3.636 5.703 -9.844 1.00 86.88 85 GLN A O 1
ATOM 671 N N . TYR A 1 86 ? 1.481 5.132 -10.097 1.00 83.44 86 TYR A N 1
ATOM 672 C CA . TYR A 1 86 ? 1.379 5.561 -11.488 1.00 83.44 86 TYR A CA 1
ATOM 673 C C . TYR A 1 86 ? 1.627 7.067 -11.634 1.00 83.44 86 TYR A C 1
ATOM 675 O O . TYR A 1 86 ? 2.467 7.463 -12.440 1.00 83.44 86 TYR A O 1
ATOM 683 N N . GLU A 1 87 ? 0.983 7.889 -10.801 1.00 81.62 87 GLU A N 1
ATOM 684 C CA . GLU A 1 87 ? 1.190 9.341 -10.779 1.00 81.62 87 GLU A CA 1
ATOM 685 C C . GLU A 1 87 ? 2.650 9.707 -10.491 1.00 81.62 87 GLU A C 1
ATOM 687 O O . GLU A 1 87 ? 3.186 10.633 -11.095 1.00 81.62 87 GLU A O 1
ATOM 692 N N . SER A 1 88 ? 3.332 8.952 -9.623 1.00 79.50 88 SER A N 1
ATOM 693 C CA . SER A 1 88 ? 4.751 9.189 -9.338 1.00 79.50 88 SER A CA 1
ATOM 694 C C . SER A 1 88 ? 5.677 8.810 -10.501 1.00 79.50 88 SER A C 1
ATOM 696 O O . SER A 1 88 ? 6.721 9.436 -10.689 1.00 79.50 88 SER A O 1
ATOM 698 N N . MET A 1 89 ? 5.308 7.799 -11.297 1.00 73.88 89 MET A N 1
ATOM 699 C CA . MET A 1 89 ? 6.101 7.341 -12.441 1.00 73.88 89 MET A CA 1
ATOM 700 C C . MET A 1 89 ? 5.987 8.276 -13.646 1.00 73.88 89 MET A C 1
ATOM 702 O O . MET A 1 89 ? 6.962 8.416 -14.381 1.00 73.88 89 MET A O 1
ATOM 706 N N . ASP A 1 90 ? 4.846 8.946 -13.827 1.00 62.88 90 ASP A N 1
ATOM 707 C CA . ASP A 1 90 ? 4.615 9.885 -14.938 1.00 62.88 90 ASP A CA 1
ATOM 708 C C . ASP A 1 90 ? 5.532 11.130 -14.866 1.00 62.88 90 ASP A C 1
ATOM 710 O O . ASP A 1 90 ? 5.728 11.839 -15.850 1.00 62.88 90 ASP A O 1
ATOM 714 N N . VAL A 1 91 ? 6.154 11.374 -13.705 1.00 56.75 91 VAL A N 1
ATOM 715 C CA . VAL A 1 91 ? 7.047 12.518 -13.440 1.00 56.75 91 VAL A CA 1
ATOM 716 C C . VAL A 1 91 ? 8.523 12.217 -13.767 1.00 56.75 91 VAL A C 1
ATOM 718 O O . VAL A 1 91 ? 9.350 13.131 -13.804 1.00 56.75 91 VAL A O 1
ATOM 721 N N . VAL A 1 92 ? 8.897 10.960 -14.035 1.00 54.84 92 VAL A N 1
ATOM 722 C CA . VAL A 1 92 ? 10.302 10.574 -14.268 1.00 54.84 92 VAL A CA 1
ATOM 723 C C . VAL A 1 92 ? 10.653 10.657 -15.764 1.00 54.84 92 VAL A C 1
ATOM 725 O O . VAL A 1 92 ? 10.519 9.690 -16.506 1.00 54.84 92 VAL A O 1
ATOM 728 N N . GLU A 1 93 ? 11.154 11.819 -16.204 1.00 48.75 93 GLU A N 1
ATOM 729 C CA . GLU A 1 93 ? 11.668 12.079 -17.570 1.00 48.75 93 GLU A CA 1
ATOM 730 C C . GLU A 1 93 ? 13.064 11.475 -17.862 1.00 48.75 93 GLU A C 1
ATOM 732 O O . GLU A 1 93 ? 13.679 11.791 -18.885 1.00 48.75 93 GLU A O 1
ATOM 737 N N . ASP A 1 94 ? 13.601 10.602 -17.007 1.00 48.91 94 ASP A N 1
ATOM 738 C CA . ASP A 1 94 ? 14.914 10.001 -17.254 1.00 48.91 94 ASP A CA 1
ATOM 739 C C . ASP A 1 94 ? 14.791 8.726 -18.094 1.00 48.91 94 ASP A C 1
ATOM 741 O O . ASP A 1 94 ? 14.189 7.727 -17.698 1.00 48.91 94 ASP A O 1
ATOM 745 N N . ALA A 1 95 ? 15.394 8.770 -19.285 1.00 49.03 95 ALA A N 1
ATOM 746 C CA . ALA A 1 95 ? 15.475 7.653 -20.215 1.00 49.03 95 ALA A CA 1
ATOM 747 C C . ALA A 1 95 ? 15.938 6.378 -19.490 1.00 49.03 95 ALA A C 1
ATOM 749 O O . ALA A 1 95 ? 17.081 6.293 -19.033 1.00 49.03 95 ALA A O 1
ATOM 750 N N . ALA A 1 96 ? 15.038 5.393 -19.396 1.00 53.75 96 ALA A N 1
ATOM 751 C CA . ALA A 1 96 ? 15.281 4.120 -18.730 1.00 53.75 96 ALA A CA 1
ATOM 752 C C . ALA A 1 96 ? 16.583 3.484 -19.243 1.00 53.75 96 ALA A C 1
ATOM 754 O O . ALA A 1 96 ? 16.685 3.053 -20.392 1.00 53.75 96 ALA A O 1
ATOM 755 N N . THR A 1 97 ? 17.604 3.460 -18.388 1.00 53.84 97 THR A N 1
ATOM 756 C CA . THR A 1 97 ? 18.911 2.857 -18.689 1.00 53.84 97 THR A CA 1
ATOM 757 C C . THR A 1 97 ? 18.935 1.356 -18.397 1.00 53.84 97 THR A C 1
ATOM 759 O O . THR A 1 97 ? 19.837 0.669 -18.875 1.00 53.84 97 THR A O 1
ATOM 762 N N . SER A 1 98 ? 17.945 0.832 -17.663 1.00 59.88 98 SER A N 1
ATOM 763 C CA . SER A 1 98 ? 17.809 -0.588 -17.327 1.00 59.88 98 SER A CA 1
ATOM 764 C C . SER A 1 98 ? 16.609 -1.238 -18.022 1.00 59.88 98 SER A C 1
ATOM 766 O O . SER A 1 98 ? 15.577 -0.609 -18.244 1.00 59.88 98 SER A O 1
ATOM 768 N N . LEU A 1 99 ? 16.757 -2.522 -18.362 1.00 64.06 99 LEU A N 1
ATOM 769 C CA . LEU A 1 99 ? 15.712 -3.350 -18.979 1.00 64.06 99 LEU A CA 1
ATOM 770 C C . LEU A 1 99 ? 14.593 -3.715 -17.992 1.00 64.06 99 LEU A C 1
ATOM 772 O O . LEU A 1 99 ? 13.456 -3.920 -18.410 1.00 64.06 99 LEU A O 1
ATOM 776 N N . CYS A 1 100 ? 14.918 -3.756 -16.699 1.00 70.69 100 CYS A N 1
ATOM 777 C CA . CYS A 1 100 ? 13.990 -3.992 -15.605 1.00 70.69 100 CYS A CA 1
ATOM 778 C C . CYS A 1 100 ? 14.087 -2.878 -14.549 1.00 70.69 100 CYS A C 1
ATOM 780 O O . CYS A 1 100 ? 15.183 -2.461 -14.144 1.00 70.69 100 CYS A O 1
ATOM 782 N N . SER A 1 101 ? 12.938 -2.417 -14.055 1.00 75.94 101 SER A N 1
ATOM 783 C CA . SER A 1 101 ? 12.837 -1.553 -12.879 1.00 75.94 101 SER A CA 1
ATOM 784 C C . SER A 1 101 ? 12.006 -2.246 -11.802 1.00 75.94 101 SER A C 1
ATOM 786 O O . SER A 1 101 ? 10.949 -2.811 -12.071 1.00 75.94 101 SER A O 1
ATOM 788 N N . VAL A 1 102 ? 12.519 -2.235 -10.572 1.00 80.88 102 VAL A N 1
ATOM 789 C CA . VAL A 1 102 ? 11.802 -2.730 -9.396 1.00 80.88 102 VAL A CA 1
ATOM 790 C C . VAL A 1 102 ? 11.373 -1.508 -8.605 1.00 80.88 102 VAL A C 1
ATOM 792 O O . VAL A 1 102 ? 12.208 -0.681 -8.245 1.00 80.88 102 VAL A O 1
ATOM 795 N N . HIS A 1 103 ? 10.072 -1.394 -8.362 1.00 84.19 103 HIS A N 1
ATOM 796 C CA . HIS A 1 103 ? 9.480 -0.301 -7.603 1.00 84.19 103 HIS A CA 1
ATOM 797 C C . HIS A 1 103 ? 8.807 -0.858 -6.355 1.00 84.19 103 HIS A C 1
ATOM 799 O O . HIS A 1 103 ? 8.166 -1.910 -6.407 1.00 84.19 103 HIS A O 1
ATOM 805 N N . GLN A 1 104 ? 8.935 -0.140 -5.243 1.00 84.81 104 GLN A N 1
ATOM 806 C CA . GLN A 1 104 ? 8.120 -0.391 -4.062 1.00 84.81 104 GLN A CA 1
ATOM 807 C C . GLN A 1 104 ? 6.878 0.488 -4.122 1.00 84.81 104 GLN A C 1
ATOM 809 O O . GLN A 1 104 ? 6.977 1.688 -4.356 1.00 84.81 104 GLN A O 1
ATOM 814 N N . MET A 1 105 ? 5.713 -0.123 -3.916 1.00 87.56 105 MET A N 1
ATOM 815 C CA . MET A 1 105 ? 4.457 0.612 -3.790 1.00 87.56 105 MET A CA 1
ATOM 816 C C . MET A 1 105 ? 4.469 1.468 -2.517 1.00 87.56 105 MET A C 1
ATOM 818 O O . MET A 1 105 ? 5.044 1.028 -1.516 1.00 87.56 105 MET A O 1
ATOM 822 N N . PRO A 1 106 ? 3.740 2.599 -2.495 1.00 90.94 106 PRO A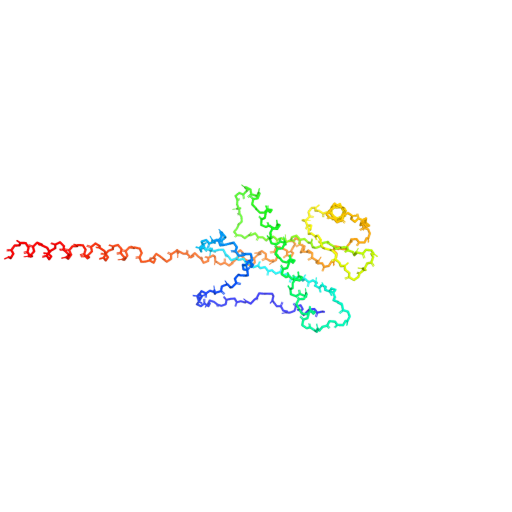 N 1
ATOM 823 C CA . PRO A 1 106 ? 3.535 3.387 -1.285 1.00 90.94 106 PRO A CA 1
ATOM 824 C C . PRO A 1 106 ? 3.114 2.511 -0.102 1.00 90.94 106 PRO A C 1
ATOM 826 O O . PRO A 1 106 ? 2.284 1.605 -0.250 1.00 90.94 106 PRO A O 1
ATOM 829 N N . ARG A 1 107 ? 3.714 2.747 1.063 1.00 89.69 107 ARG A N 1
ATOM 830 C CA . ARG A 1 107 ? 3.516 1.959 2.287 1.00 89.69 107 ARG A CA 1
ATOM 831 C C . ARG A 1 107 ? 2.316 2.478 3.071 1.00 89.69 107 ARG A C 1
ATOM 833 O O . ARG A 1 107 ? 2.075 3.680 3.121 1.00 89.69 107 ARG A O 1
ATOM 840 N N . SER A 1 108 ? 1.557 1.579 3.691 1.00 91.25 108 SER A N 1
ATOM 841 C CA . SER A 1 108 ? 0.398 1.973 4.498 1.00 91.25 108 SER A CA 1
ATOM 842 C C . SER A 1 108 ? 0.841 2.573 5.834 1.00 91.25 108 SER A C 1
ATOM 844 O O . SER A 1 108 ? 1.539 1.921 6.607 1.00 91.25 108 SER A O 1
ATOM 846 N N . ALA A 1 109 ? 0.354 3.770 6.145 1.00 91.88 109 ALA A N 1
ATOM 847 C CA . ALA A 1 109 ? 0.370 4.349 7.483 1.00 91.88 109 ALA A CA 1
ATOM 848 C C . ALA A 1 109 ? -1.059 4.361 8.022 1.00 91.88 109 ALA A C 1
ATOM 850 O O . ALA A 1 109 ? -1.997 4.735 7.318 1.00 91.88 109 ALA A O 1
ATOM 851 N N . THR A 1 110 ? -1.261 3.923 9.261 1.00 90.88 110 THR A N 1
ATOM 852 C CA . THR A 1 110 ? -2.610 3.802 9.821 1.00 90.88 110 THR A CA 1
ATOM 853 C C . THR A 1 110 ? -2.762 4.533 11.138 1.00 90.88 110 THR A C 1
ATOM 855 O O . THR A 1 110 ? -1.823 4.645 11.916 1.00 90.88 110 THR A O 1
ATOM 858 N N . THR A 1 111 ? -3.968 5.022 11.410 1.00 89.75 111 THR A N 1
ATOM 859 C CA . THR A 1 111 ? -4.324 5.564 12.722 1.00 89.75 111 THR A CA 1
ATOM 860 C C . THR A 1 111 ? -5.749 5.179 13.097 1.00 89.75 111 THR A C 1
ATOM 862 O O . THR A 1 111 ? -6.593 4.911 12.238 1.00 89.75 111 THR A O 1
ATOM 865 N N . MET A 1 112 ? -6.038 5.119 14.393 1.00 87.38 112 MET A N 1
ATOM 866 C CA . MET A 1 112 ? -7.362 4.751 14.891 1.00 87.38 112 MET A CA 1
ATOM 867 C C . MET A 1 112 ? -8.238 5.983 15.098 1.00 87.38 112 MET A C 1
ATOM 869 O O . MET A 1 112 ? -7.782 7.041 15.528 1.00 87.38 112 MET A O 1
ATOM 873 N N . LEU A 1 113 ? -9.544 5.832 14.883 1.00 82.88 113 LEU A N 1
ATOM 874 C CA . LEU A 1 113 ? -10.494 6.849 15.308 1.00 82.88 113 LEU A CA 1
ATOM 875 C C . LEU A 1 113 ? -10.595 6.850 16.841 1.00 82.88 113 LEU A C 1
ATOM 877 O O . LEU A 1 113 ? -11.128 5.909 17.425 1.00 82.88 113 LEU A O 1
ATOM 881 N N . ASN A 1 114 ? -10.185 7.940 17.495 1.00 80.19 114 ASN A N 1
ATOM 882 C CA . ASN A 1 114 ? -10.194 8.059 18.964 1.00 80.19 114 ASN A CA 1
ATOM 883 C C . ASN A 1 114 ? -11.541 7.704 19.622 1.00 80.19 114 ASN A C 1
ATOM 885 O O . ASN A 1 114 ? -11.579 7.158 20.721 1.00 80.19 114 ASN A O 1
ATOM 889 N N . THR A 1 115 ? -12.664 8.007 18.963 1.00 82.25 115 THR A N 1
ATOM 890 C CA . THR A 1 115 ? -14.004 7.694 19.489 1.00 82.25 115 THR A CA 1
ATOM 891 C C . THR A 1 115 ? -14.419 6.239 19.263 1.00 82.25 115 THR A C 1
ATOM 893 O O . THR A 1 115 ? -15.274 5.736 19.987 1.00 82.25 115 THR A O 1
ATOM 896 N N . HIS A 1 116 ? -13.832 5.564 18.272 1.00 85.12 116 HIS A N 1
ATOM 897 C CA . HIS A 1 116 ? -14.153 4.192 17.884 1.00 85.12 116 HIS A CA 1
ATOM 898 C C . HIS A 1 116 ? -12.878 3.470 17.417 1.00 85.12 116 HIS A C 1
ATOM 900 O O . HIS A 1 116 ? -12.664 3.355 16.211 1.00 85.12 116 HIS A O 1
ATOM 906 N N . PRO A 1 117 ? -12.058 2.922 18.335 1.00 84.12 117 PRO A N 1
ATOM 907 C CA . PRO A 1 117 ? -10.747 2.349 17.997 1.00 84.12 117 PRO A CA 1
ATOM 908 C C . PRO A 1 117 ? -10.779 1.169 17.016 1.00 84.12 117 PRO A C 1
ATOM 910 O O . PRO A 1 117 ? -9.766 0.812 16.431 1.00 84.12 117 PRO A O 1
ATOM 913 N N . ALA A 1 118 ? -11.946 0.550 16.818 1.00 84.50 118 ALA A N 1
ATOM 914 C CA . ALA A 1 118 ? -12.127 -0.476 15.795 1.00 84.50 118 ALA A CA 1
ATOM 915 C C . ALA A 1 118 ? -12.055 0.091 14.364 1.00 84.50 118 ALA A C 1
ATOM 917 O O . ALA A 1 118 ? -11.785 -0.661 13.432 1.00 84.50 118 ALA A O 1
ATOM 918 N N . ILE A 1 119 ? -12.327 1.387 14.178 1.00 84.75 119 ILE A N 1
ATOM 919 C CA . ILE A 1 119 ? -12.258 2.068 12.886 1.00 84.75 119 ILE A CA 1
ATOM 920 C C . ILE A 1 119 ? -10.833 2.578 12.692 1.00 84.75 119 ILE A C 1
ATOM 922 O O . ILE A 1 119 ? -10.357 3.420 13.454 1.00 84.75 119 ILE A O 1
ATOM 926 N N . VAL A 1 120 ? -10.185 2.064 11.651 1.00 86.31 120 VAL A N 1
ATOM 927 C CA . VAL A 1 120 ? -8.823 2.421 11.254 1.00 86.31 120 VAL A CA 1
ATOM 928 C C . VAL A 1 120 ? -8.887 3.256 9.979 1.00 86.31 120 VAL A C 1
ATOM 930 O O . VAL A 1 120 ? -9.575 2.887 9.022 1.00 86.31 120 VAL A O 1
ATOM 933 N N . PHE A 1 121 ? -8.181 4.380 9.978 1.00 87.31 121 PHE A N 1
ATOM 934 C CA . PHE A 1 121 ? -7.896 5.172 8.791 1.00 87.31 121 PHE A CA 1
ATOM 935 C C . PHE A 1 121 ? -6.533 4.782 8.244 1.00 87.31 121 PHE A C 1
ATOM 937 O O . PHE A 1 121 ? -5.630 4.449 9.009 1.00 87.31 121 PHE A O 1
ATOM 944 N N . SER A 1 122 ? -6.414 4.831 6.925 1.00 89.50 122 SER A N 1
ATOM 945 C CA . SER A 1 122 ? -5.190 4.505 6.207 1.00 89.50 122 SER A CA 1
ATOM 946 C C . SER A 1 122 ? -4.829 5.689 5.332 1.00 89.50 122 SER A C 1
ATOM 948 O O . SER A 1 122 ? -5.707 6.244 4.670 1.00 89.50 122 SER A O 1
ATOM 950 N N . ASP A 1 123 ? -3.554 6.023 5.344 1.00 91.81 123 ASP A N 1
ATOM 951 C CA . ASP A 1 123 ? -2.887 6.886 4.387 1.00 91.81 123 ASP A CA 1
ATOM 952 C C . ASP A 1 123 ? -1.747 6.091 3.732 1.00 91.81 123 ASP A C 1
ATOM 954 O O . ASP A 1 123 ? -1.355 5.035 4.244 1.00 91.81 123 ASP A O 1
ATOM 958 N N . TYR A 1 124 ? -1.242 6.557 2.595 1.00 92.50 124 TYR A N 1
ATOM 959 C CA . TYR A 1 124 ? -0.174 5.882 1.862 1.00 92.50 124 TYR A CA 1
ATOM 960 C C . TYR A 1 124 ? 1.007 6.815 1.664 1.00 92.50 124 TYR A C 1
ATOM 962 O O . TYR A 1 124 ? 0.881 7.880 1.073 1.00 92.50 124 TYR A O 1
ATOM 970 N N . LEU A 1 125 ? 2.155 6.372 2.156 1.00 91.31 125 LEU A N 1
ATOM 971 C CA . LEU A 1 125 ? 3.384 7.142 2.217 1.00 91.31 125 LEU A CA 1
ATOM 972 C C . LEU A 1 125 ? 4.377 6.640 1.171 1.00 91.31 125 LEU A C 1
ATOM 974 O O . LEU A 1 125 ? 4.545 5.430 0.996 1.00 91.31 125 LEU A O 1
ATOM 978 N N . PHE A 1 126 ? 5.063 7.550 0.491 1.00 89.94 126 PHE A N 1
ATOM 979 C CA . PHE A 1 126 ? 6.227 7.207 -0.320 1.00 89.94 126 PHE A CA 1
ATOM 980 C C . PHE A 1 126 ? 7.448 6.920 0.570 1.00 89.94 126 PHE A C 1
ATOM 982 O O . PHE A 1 126 ? 7.423 7.092 1.789 1.00 89.94 126 PHE A O 1
ATOM 989 N N . GLU A 1 127 ? 8.543 6.453 -0.034 1.00 83.69 127 GLU A N 1
ATOM 990 C CA . GLU A 1 127 ? 9.767 6.075 0.691 1.00 83.69 127 GLU A CA 1
ATOM 991 C C . GLU A 1 127 ? 10.366 7.237 1.503 1.00 83.69 127 GLU A C 1
ATOM 993 O O . GLU A 1 127 ? 10.866 7.029 2.607 1.00 83.69 127 GLU A O 1
ATOM 998 N N . ALA A 1 128 ? 10.288 8.461 0.974 1.00 85.88 128 ALA A N 1
ATOM 999 C CA . ALA A 1 128 ? 10.807 9.659 1.632 1.00 85.88 128 ALA A CA 1
ATOM 1000 C C . ALA A 1 128 ? 9.877 10.216 2.723 1.00 85.88 128 ALA A C 1
ATOM 1002 O O . ALA A 1 128 ? 10.321 11.028 3.537 1.00 85.88 128 ALA A O 1
ATOM 1003 N N . ASP A 1 129 ? 8.613 9.795 2.733 1.00 91.06 129 ASP A N 1
ATOM 1004 C CA . ASP A 1 129 ? 7.611 10.319 3.651 1.00 91.06 129 ASP A CA 1
ATOM 1005 C C . ASP A 1 129 ? 7.756 9.679 5.032 1.00 91.06 129 ASP A C 1
ATOM 1007 O O . ASP A 1 129 ? 8.213 8.544 5.199 1.00 91.06 129 ASP A O 1
ATOM 1011 N N . THR A 1 130 ? 7.322 10.408 6.051 1.00 91.00 130 THR A N 1
ATOM 1012 C CA . THR A 1 130 ? 7.457 10.049 7.460 1.00 91.00 130 THR A CA 1
ATOM 1013 C C . THR A 1 130 ? 6.097 9.940 8.149 1.00 91.00 130 THR A C 1
ATOM 1015 O O . THR A 1 130 ? 5.081 10.428 7.656 1.00 91.00 130 THR A O 1
ATOM 1018 N N . ALA A 1 131 ? 6.075 9.387 9.365 1.00 91.12 131 ALA A N 1
ATOM 1019 C CA . ALA A 1 131 ? 4.881 9.401 10.213 1.00 91.12 131 ALA A CA 1
ATOM 1020 C C . ALA A 1 131 ? 4.311 10.814 10.451 1.00 91.12 131 ALA A C 1
ATOM 1022 O O . ALA A 1 131 ? 3.126 10.963 10.732 1.00 91.12 131 ALA A O 1
ATOM 1023 N N . GLU A 1 132 ? 5.142 11.859 10.376 1.00 92.69 132 GLU A N 1
ATOM 1024 C CA . GLU A 1 132 ? 4.686 13.246 10.522 1.00 92.69 132 GLU A CA 1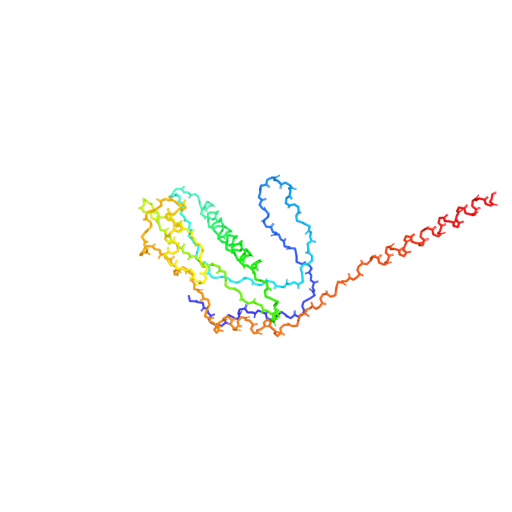
ATOM 1025 C C . GLU A 1 132 ? 3.878 13.713 9.314 1.00 92.69 132 GLU A C 1
ATOM 1027 O O . GLU A 1 132 ? 2.877 14.408 9.477 1.00 92.69 132 GLU A O 1
ATOM 1032 N N . ASP A 1 133 ? 4.260 13.270 8.120 1.00 93.38 133 ASP A N 1
ATOM 1033 C CA . ASP A 1 133 ? 3.529 13.553 6.889 1.00 93.38 133 ASP A CA 1
ATOM 1034 C C . ASP A 1 133 ? 2.150 12.884 6.938 1.00 93.38 133 ASP A C 1
ATOM 1036 O O . ASP A 1 133 ? 1.136 13.562 6.765 1.00 93.38 133 ASP A O 1
ATOM 1040 N N . ALA A 1 134 ? 2.081 11.612 7.356 1.00 92.50 134 ALA A N 1
ATOM 1041 C CA . ALA A 1 134 ? 0.802 10.945 7.629 1.00 92.50 134 ALA A CA 1
ATOM 1042 C C . ALA A 1 134 ? -0.030 11.683 8.690 1.00 92.50 134 ALA A C 1
ATOM 1044 O O . ALA A 1 134 ? -1.244 11.830 8.546 1.00 92.50 134 ALA A O 1
ATOM 1045 N N . GLN A 1 135 ? 0.595 12.168 9.768 1.00 92.12 135 GLN A N 1
ATOM 1046 C CA . GLN A 1 135 ? -0.109 12.925 10.805 1.00 92.12 135 GLN A CA 1
ATOM 1047 C C . GLN A 1 135 ? -0.757 14.185 10.229 1.00 92.12 135 GLN A C 1
ATOM 1049 O O . GLN A 1 135 ? -1.924 14.468 10.513 1.00 92.12 135 GLN A O 1
ATOM 1054 N N . ASN A 1 136 ? -0.006 14.933 9.421 1.00 91.94 136 ASN A N 1
ATOM 1055 C CA . ASN A 1 136 ? -0.486 16.138 8.761 1.00 91.94 136 ASN A CA 1
ATOM 1056 C C . ASN A 1 136 ? -1.642 15.814 7.810 1.00 91.94 136 ASN A C 1
ATOM 1058 O O . ASN A 1 136 ? -2.690 16.454 7.909 1.00 91.94 136 ASN 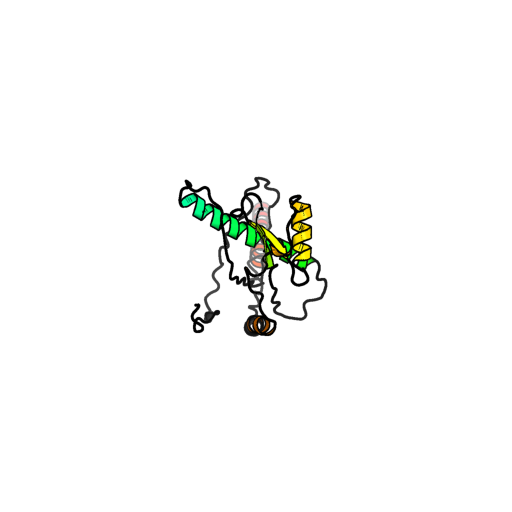A O 1
ATOM 1062 N N . ASN A 1 137 ? -1.511 14.758 7.006 1.00 91.62 137 ASN A N 1
ATOM 1063 C CA . ASN A 1 137 ? -2.556 14.296 6.093 1.00 91.62 137 ASN A CA 1
ATOM 1064 C C . ASN A 1 137 ? -3.835 13.896 6.844 1.00 91.62 137 ASN A C 1
ATOM 1066 O O . ASN A 1 137 ? -4.932 14.327 6.485 1.00 91.62 137 ASN A O 1
ATOM 1070 N N . PHE A 1 138 ? -3.728 13.141 7.943 1.00 90.50 138 PHE A N 1
ATOM 1071 C CA . PHE A 1 138 ? -4.887 12.786 8.768 1.00 90.50 138 PHE A CA 1
ATOM 1072 C C . PHE A 1 138 ? -5.552 14.009 9.411 1.00 90.50 138 PHE A C 1
ATOM 1074 O O . PHE A 1 138 ? -6.785 14.074 9.500 1.00 90.50 138 PHE A O 1
ATOM 1081 N N . ASN A 1 139 ? -4.755 14.980 9.859 1.00 87.94 139 ASN A N 1
ATOM 1082 C CA . ASN A 1 139 ? -5.265 16.213 10.449 1.00 87.94 139 ASN A CA 1
ATOM 1083 C C . ASN A 1 139 ? -5.982 17.084 9.403 1.00 87.94 139 ASN A C 1
ATOM 1085 O O . ASN A 1 139 ? -7.022 17.664 9.715 1.00 87.94 139 ASN A O 1
ATOM 1089 N N . GLU A 1 140 ? -5.472 17.149 8.172 1.00 87.81 140 GLU A N 1
ATOM 1090 C CA . GLU A 1 140 ? -6.064 17.923 7.077 1.00 87.81 140 GLU A CA 1
ATOM 1091 C C . GLU A 1 140 ? -7.332 17.262 6.521 1.00 87.81 140 GLU A C 1
ATOM 1093 O O . GLU A 1 140 ? -8.390 17.892 6.465 1.00 87.81 140 GLU A O 1
ATOM 1098 N N . LEU A 1 141 ? -7.256 15.977 6.163 1.00 74.81 141 LEU A N 1
ATOM 1099 C CA . LEU A 1 141 ? -8.315 15.276 5.436 1.00 74.81 141 LEU A CA 1
ATOM 1100 C C . LEU A 1 141 ? -9.565 15.036 6.293 1.00 74.81 141 LEU A C 1
ATOM 1102 O O . LEU A 1 141 ? -10.693 15.041 5.798 1.00 74.81 141 LEU A O 1
ATOM 1106 N N . LEU A 1 142 ? -9.371 14.790 7.590 1.00 70.75 142 LEU A N 1
ATOM 1107 C CA . LEU A 1 142 ? -10.434 14.340 8.489 1.00 70.75 142 LEU A CA 1
ATOM 1108 C C . LEU A 1 142 ? -10.696 15.319 9.640 1.00 70.75 142 LEU A C 1
ATOM 1110 O O . LEU A 1 142 ? -11.577 15.066 10.466 1.00 70.75 142 LEU A O 1
ATOM 1114 N N . GLY A 1 143 ? -9.935 16.419 9.725 1.00 74.56 143 GLY A N 1
ATOM 1115 C CA . GLY A 1 143 ? -9.960 17.310 10.887 1.00 74.56 143 GLY A CA 1
ATOM 1116 C C . GLY A 1 143 ? -9.617 16.577 12.188 1.00 74.56 143 GLY A C 1
ATOM 1117 O O . GLY A 1 143 ? -10.060 16.986 13.267 1.00 74.56 143 GLY A O 1
ATOM 1118 N N . LEU A 1 144 ? -8.910 15.444 12.093 1.00 68.12 144 LEU A N 1
ATOM 1119 C CA . LEU A 1 144 ? -8.524 14.659 13.256 1.00 68.12 144 LEU A CA 1
ATOM 1120 C C . LEU A 1 144 ? -7.475 15.427 14.066 1.00 68.12 144 LEU A C 1
ATOM 1122 O O . LEU A 1 144 ? -6.806 16.331 13.579 1.00 68.12 144 LEU A O 1
ATOM 1126 N N . LYS A 1 145 ? -7.355 15.065 15.342 1.00 74.25 145 LYS A N 1
ATOM 1127 C CA . LYS A 1 145 ? -6.152 15.335 16.134 1.00 74.25 145 LYS A CA 1
ATOM 1128 C C . LYS A 1 145 ? -5.424 14.010 16.266 1.00 74.25 145 LYS A C 1
ATOM 1130 O O . LYS A 1 145 ? -5.537 13.356 17.305 1.00 74.25 145 LYS A O 1
ATOM 1135 N N . ALA A 1 146 ? -4.833 13.559 15.163 1.00 74.50 146 ALA A N 1
ATOM 1136 C CA . ALA A 1 146 ? -4.039 12.343 15.162 1.00 74.50 146 ALA A CA 1
ATOM 1137 C C . ALA A 1 146 ? -2.781 12.594 15.998 1.00 74.50 146 ALA A C 1
ATOM 1139 O O . ALA A 1 146 ? -2.128 13.627 15.848 1.00 74.50 146 ALA A O 1
ATOM 1140 N N . ASP A 1 147 ? -2.474 11.674 16.906 1.00 79.56 147 ASP A N 1
ATOM 1141 C CA . ASP A 1 147 ? -1.224 11.703 17.661 1.00 79.56 147 ASP A CA 1
ATOM 1142 C C . ASP A 1 147 ? -0.171 10.935 16.871 1.00 79.56 147 ASP A C 1
ATOM 1144 O O . ASP A 1 147 ? -0.476 9.855 16.355 1.00 79.56 147 ASP A O 1
ATOM 1148 N N . LYS A 1 148 ? 1.051 11.458 16.789 1.00 82.00 148 LYS A N 1
ATOM 1149 C CA . LYS A 1 148 ? 2.113 10.842 15.981 1.00 82.00 148 LYS A CA 1
ATOM 1150 C C . LYS A 1 148 ? 2.455 9.448 16.505 1.00 82.00 148 LYS A C 1
ATOM 1152 O O . LYS A 1 148 ? 2.682 8.525 15.736 1.00 82.00 148 LYS A O 1
ATOM 1157 N N . GLU A 1 149 ? 2.407 9.281 17.819 1.00 83.88 149 GLU A N 1
ATOM 1158 C CA . GLU A 1 149 ? 2.667 8.040 18.546 1.00 83.88 149 GLU A CA 1
ATOM 1159 C C . GLU A 1 149 ? 1.608 6.956 18.290 1.00 83.88 149 GLU A C 1
ATOM 1161 O O . GLU A 1 149 ? 1.850 5.784 18.572 1.00 83.88 149 GLU A O 1
ATOM 1166 N N . HIS A 1 150 ? 0.438 7.334 17.767 1.00 85.00 150 HIS A N 1
ATOM 1167 C CA . HIS A 1 150 ? -0.640 6.413 17.400 1.00 85.00 150 HIS A CA 1
ATOM 1168 C C . HIS A 1 150 ? -0.693 6.130 15.893 1.00 85.00 150 HIS A C 1
ATOM 1170 O O . HIS A 1 150 ? -1.647 5.497 15.430 1.00 85.00 150 HIS A O 1
ATOM 1176 N N . ILE A 1 151 ? 0.287 6.619 15.130 1.00 89.50 151 ILE A N 1
ATOM 1177 C CA . ILE A 1 151 ? 0.455 6.262 13.726 1.00 89.50 151 ILE A CA 1
ATOM 1178 C C . ILE A 1 151 ? 1.284 4.987 13.662 1.00 89.50 151 ILE A C 1
ATOM 1180 O O . ILE A 1 151 ? 2.390 4.916 14.193 1.00 89.50 151 ILE A O 1
ATOM 1184 N N . ASP A 1 152 ? 0.720 3.972 13.021 1.00 88.88 152 ASP A N 1
ATOM 1185 C CA . ASP A 1 152 ? 1.346 2.672 12.844 1.00 88.88 152 ASP A CA 1
ATOM 1186 C C . ASP A 1 152 ? 1.693 2.463 11.369 1.00 88.88 152 ASP A C 1
ATOM 1188 O O . ASP A 1 152 ? 0.815 2.387 10.504 1.00 88.88 152 ASP A O 1
ATOM 1192 N N . GLU A 1 153 ? 2.995 2.396 11.110 1.00 88.62 153 GLU A N 1
ATOM 1193 C CA . GLU A 1 153 ? 3.616 2.201 9.798 1.00 88.62 153 GLU A CA 1
ATOM 1194 C C . GLU A 1 153 ? 4.160 0.773 9.626 1.00 88.62 153 GLU A C 1
ATOM 1196 O O . GLU A 1 153 ? 4.693 0.427 8.576 1.00 88.62 153 GLU A O 1
ATOM 1201 N N . CYS A 1 154 ? 4.045 -0.068 10.658 1.00 81.44 154 CYS A N 1
ATOM 1202 C CA . CYS A 1 154 ? 4.698 -1.375 10.736 1.00 81.44 154 CYS A CA 1
ATOM 1203 C C . CYS A 1 154 ? 3.809 -2.524 10.238 1.00 81.44 154 CYS A C 1
ATOM 1205 O O . CYS A 1 154 ? 4.111 -3.692 10.486 1.00 81.44 154 CYS A O 1
ATOM 1207 N N . TRP A 1 155 ? 2.701 -2.204 9.567 1.00 78.50 155 TRP A N 1
ATOM 1208 C CA . TRP A 1 155 ? 1.764 -3.198 9.032 1.00 78.50 155 TRP A CA 1
ATOM 1209 C C . TRP A 1 155 ? 2.341 -3.943 7.833 1.00 78.50 155 TRP A C 1
ATOM 1211 O O . TRP A 1 155 ? 1.948 -5.074 7.558 1.00 78.50 155 TRP A O 1
ATOM 1221 N N . GLU A 1 156 ? 3.278 -3.315 7.127 1.00 80.25 156 GLU A N 1
ATOM 1222 C CA . GLU A 1 156 ? 3.956 -3.886 5.974 1.00 80.25 156 GLU A CA 1
ATOM 1223 C C . GLU A 1 156 ? 5.462 -3.660 6.104 1.00 80.25 156 GLU A C 1
ATOM 1225 O O . GLU A 1 156 ? 5.919 -2.622 6.584 1.00 80.25 156 GLU A O 1
ATOM 1230 N N . ARG A 1 157 ? 6.248 -4.641 5.660 1.00 81.56 157 ARG A N 1
ATOM 1231 C CA . ARG A 1 157 ? 7.705 -4.533 5.608 1.00 81.56 157 ARG A CA 1
ATOM 1232 C C . ARG A 1 157 ? 8.123 -4.126 4.199 1.00 81.56 157 ARG A C 1
ATOM 1234 O O . ARG A 1 157 ? 7.768 -4.801 3.236 1.00 81.56 157 ARG A O 1
ATOM 1241 N N . CYS A 1 158 ? 8.910 -3.062 4.093 1.00 79.38 158 CYS A N 1
ATOM 1242 C CA . CYS A 1 158 ? 9.571 -2.687 2.844 1.00 79.38 158 CYS A CA 1
ATOM 1243 C C . CYS A 1 158 ? 10.729 -3.654 2.550 1.00 79.38 158 CYS A C 1
ATOM 1245 O O . CYS A 1 158 ? 11.347 -4.180 3.480 1.00 79.38 158 CYS A O 1
ATOM 1247 N N . LEU A 1 159 ? 11.017 -3.898 1.270 1.00 81.69 159 LEU A N 1
ATOM 1248 C CA . LEU A 1 159 ? 12.187 -4.699 0.903 1.00 81.69 159 LEU A CA 1
ATOM 1249 C C . LEU A 1 159 ? 13.461 -3.903 1.195 1.00 81.69 159 LEU A C 1
ATOM 1251 O O . LEU A 1 159 ? 13.511 -2.691 0.977 1.00 81.69 159 LEU A O 1
ATOM 1255 N N . GLU A 1 160 ? 14.491 -4.591 1.666 1.00 85.25 160 GLU A N 1
ATOM 1256 C CA . GLU A 1 160 ? 15.836 -4.032 1.742 1.00 85.25 160 GLU A CA 1
ATOM 1257 C C . GLU A 1 160 ? 16.465 -3.972 0.337 1.00 85.25 160 GLU A C 1
ATOM 1259 O O . GLU A 1 160 ? 15.995 -4.599 -0.617 1.00 85.25 160 GLU A O 1
ATOM 1264 N N . ILE A 1 161 ? 17.526 -3.175 0.178 1.00 83.50 161 ILE A N 1
ATOM 1265 C CA . ILE A 1 161 ? 18.158 -2.925 -1.131 1.00 83.50 161 ILE A CA 1
ATOM 1266 C C . ILE A 1 161 ? 18.674 -4.227 -1.765 1.00 83.50 161 ILE A C 1
ATOM 1268 O O . ILE A 1 161 ? 18.563 -4.424 -2.974 1.00 83.50 161 ILE A O 1
ATOM 1272 N N . ASP A 1 162 ? 19.236 -5.123 -0.958 1.00 86.44 162 ASP A N 1
ATOM 1273 C CA . ASP A 1 162 ? 19.721 -6.430 -1.396 1.00 86.44 162 ASP A CA 1
ATOM 1274 C C . ASP A 1 162 ? 18.574 -7.353 -1.830 1.00 86.44 162 ASP A C 1
ATOM 1276 O O . ASP A 1 162 ? 18.688 -8.036 -2.847 1.00 86.44 162 ASP A O 1
ATOM 1280 N N . GLU A 1 163 ? 17.444 -7.325 -1.125 1.00 84.94 163 GLU A N 1
ATOM 1281 C CA . GLU A 1 163 ? 16.241 -8.069 -1.506 1.00 84.94 163 GLU A CA 1
ATOM 1282 C C . GLU A 1 163 ? 15.631 -7.547 -2.812 1.00 84.94 163 GLU A C 1
ATOM 1284 O O . GLU A 1 163 ? 15.206 -8.341 -3.653 1.00 84.94 163 GLU A O 1
ATOM 1289 N N . MET A 1 164 ? 15.620 -6.226 -3.023 1.00 83.25 164 MET A N 1
ATOM 1290 C CA . MET A 1 164 ? 15.195 -5.636 -4.298 1.00 83.25 164 MET A CA 1
ATOM 1291 C C . MET A 1 164 ? 16.080 -6.102 -5.459 1.00 83.25 164 MET A C 1
ATOM 1293 O O . MET A 1 164 ? 15.570 -6.389 -6.543 1.00 83.25 164 MET A O 1
ATOM 1297 N N . GLU A 1 165 ? 17.389 -6.225 -5.235 1.00 81.38 165 GLU A N 1
ATOM 1298 C CA . GLU A 1 165 ? 18.321 -6.721 -6.248 1.00 81.38 165 GLU A CA 1
ATOM 1299 C C . GLU A 1 165 ? 18.117 -8.218 -6.530 1.00 81.38 165 GLU A C 1
ATOM 1301 O O . GLU A 1 165 ? 18.172 -8.641 -7.685 1.00 81.38 165 GLU A O 1
ATOM 1306 N N . VAL A 1 166 ? 17.786 -9.021 -5.510 1.00 82.62 166 VAL A N 1
ATOM 1307 C CA . VAL A 1 166 ? 17.404 -10.436 -5.687 1.00 82.62 166 VAL A CA 1
ATOM 1308 C C . VAL A 1 166 ? 16.136 -10.577 -6.532 1.00 82.62 166 VAL A C 1
ATOM 1310 O O . VAL A 1 166 ? 16.033 -11.520 -7.315 1.00 82.62 166 VAL A O 1
ATOM 1313 N N . VAL A 1 167 ? 15.179 -9.653 -6.406 1.00 79.44 167 VAL A N 1
ATOM 1314 C CA . VAL A 1 167 ? 13.975 -9.623 -7.253 1.00 79.44 167 VAL A CA 1
ATOM 1315 C C . VAL A 1 167 ? 14.308 -9.167 -8.677 1.00 79.44 167 VAL A C 1
ATOM 1317 O O . VAL A 1 167 ? 13.768 -9.722 -9.633 1.00 79.44 167 VAL A O 1
ATOM 1320 N N . ARG A 1 168 ? 15.213 -8.194 -8.842 1.00 77.38 168 ARG A N 1
ATOM 1321 C CA . ARG A 1 168 ? 15.625 -7.677 -10.158 1.00 77.38 168 ARG A CA 1
ATOM 1322 C C . ARG A 1 168 ? 16.424 -8.697 -10.973 1.00 77.38 168 ARG A C 1
ATOM 1324 O O . ARG A 1 168 ? 16.124 -8.890 -12.147 1.00 77.38 168 ARG A O 1
ATOM 1331 N N . ALA A 1 169 ? 17.444 -9.324 -10.386 1.00 73.56 169 ALA A N 1
ATOM 1332 C CA . ALA A 1 169 ? 18.452 -10.084 -11.133 1.00 73.56 169 ALA A CA 1
ATOM 1333 C C . ALA A 1 169 ? 17.879 -11.200 -12.043 1.00 73.56 169 ALA A C 1
ATOM 1335 O O . ALA A 1 169 ? 18.302 -11.297 -13.195 1.00 73.56 169 ALA A O 1
ATOM 1336 N N . PRO A 1 170 ? 16.880 -12.004 -11.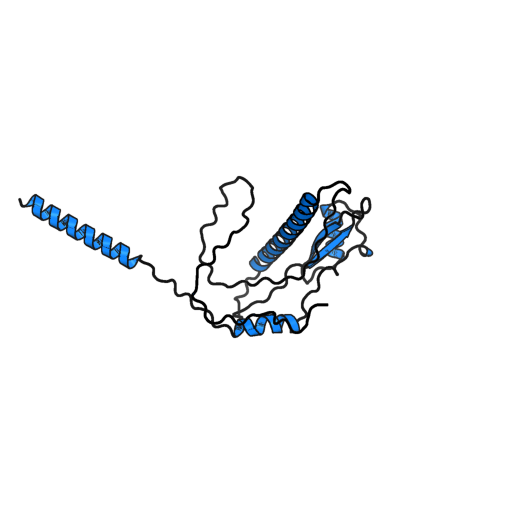620 1.00 68.06 170 PRO A N 1
ATOM 1337 C CA . PRO A 1 170 ? 16.263 -13.011 -12.487 1.00 68.06 170 PRO A CA 1
ATOM 1338 C C . PRO A 1 170 ? 15.477 -12.426 -13.671 1.00 68.06 170 PRO A C 1
ATOM 1340 O O . PRO A 1 170 ? 15.338 -13.097 -14.696 1.00 68.06 170 PRO A O 1
ATOM 1343 N N . LEU A 1 171 ? 14.949 -11.203 -13.537 1.00 66.06 171 LEU A N 1
ATOM 1344 C CA . LEU A 1 171 ? 14.172 -10.529 -14.582 1.00 66.06 171 LEU A CA 1
ATOM 1345 C C . LEU A 1 171 ? 15.077 -10.014 -15.710 1.00 66.06 171 LEU A C 1
ATOM 1347 O O . LEU A 1 171 ? 14.690 -10.070 -16.879 1.00 66.06 171 LEU A O 1
ATOM 1351 N N . ASP A 1 172 ? 16.302 -9.593 -15.391 1.00 62.25 172 ASP A N 1
ATOM 1352 C CA . ASP A 1 172 ? 17.290 -9.195 -16.402 1.00 62.25 172 ASP A CA 1
ATOM 1353 C C . ASP A 1 172 ? 17.782 -10.394 -17.242 1.00 62.25 172 ASP A C 1
ATOM 1355 O O . ASP A 1 172 ? 18.075 -10.248 -18.432 1.00 62.25 172 ASP A O 1
ATOM 1359 N N . ASP A 1 173 ? 17.809 -11.596 -16.655 1.00 57.31 173 ASP A N 1
ATOM 1360 C CA . ASP A 1 173 ? 18.199 -12.838 -17.336 1.00 57.31 173 ASP A CA 1
ATOM 1361 C C . ASP A 1 173 ? 17.063 -13.465 -18.168 1.00 57.31 173 ASP A C 1
ATOM 1363 O O . ASP A 1 173 ? 17.310 -14.333 -19.020 1.00 57.31 173 ASP A O 1
ATOM 1367 N N . THR A 1 174 ? 15.807 -13.044 -17.967 1.00 56.12 174 THR A N 1
ATOM 1368 C CA . THR A 1 174 ? 14.703 -13.506 -18.812 1.00 56.12 174 THR A CA 1
ATOM 1369 C C . THR A 1 174 ? 14.790 -12.886 -20.209 1.00 56.12 174 THR A C 1
ATOM 1371 O O . THR A 1 174 ? 14.707 -11.667 -20.360 1.00 56.12 174 THR A O 1
ATOM 1374 N N . PRO A 1 175 ? 14.914 -13.694 -21.283 1.00 51.00 175 PRO A N 1
ATOM 1375 C CA . PRO A 1 175 ? 14.981 -13.155 -22.629 1.00 51.00 175 PRO A CA 1
ATOM 1376 C C . PRO A 1 175 ? 13.668 -12.444 -22.946 1.00 51.00 175 PRO A C 1
ATOM 1378 O O . PRO A 1 175 ? 12.614 -13.086 -22.976 1.00 51.00 175 PRO A O 1
ATOM 1381 N N . ILE A 1 176 ? 13.742 -11.141 -23.235 1.00 50.03 176 ILE A N 1
ATOM 1382 C CA . ILE A 1 176 ? 12.611 -10.384 -23.769 1.00 50.03 176 ILE A CA 1
ATOM 1383 C C . ILE A 1 176 ? 12.094 -11.157 -24.974 1.00 50.03 176 ILE A C 1
ATOM 1385 O O . ILE A 1 176 ? 12.784 -11.310 -25.992 1.00 50.03 176 ILE A O 1
ATOM 1389 N N . VAL A 1 177 ? 10.869 -11.665 -24.865 1.00 46.34 177 VAL A N 1
ATOM 1390 C CA . VAL A 1 177 ? 10.160 -12.166 -26.029 1.00 46.34 177 VAL A CA 1
ATOM 1391 C C . VAL A 1 177 ? 9.939 -10.935 -26.889 1.00 46.34 177 VAL A C 1
ATOM 1393 O O . VAL A 1 177 ? 9.055 -10.133 -26.614 1.00 46.34 177 VAL A O 1
ATOM 1396 N N . ASN A 1 178 ? 10.784 -10.753 -27.905 1.00 40.12 178 ASN A N 1
ATOM 1397 C CA . ASN A 1 178 ? 10.517 -9.823 -28.987 1.00 40.12 178 ASN A CA 1
ATOM 1398 C C . ASN A 1 178 ? 9.212 -10.295 -29.626 1.00 40.12 178 ASN A C 1
ATOM 1400 O O . ASN A 1 178 ? 9.204 -11.136 -30.531 1.00 40.12 178 ASN A O 1
ATOM 1404 N N . LEU A 1 179 ? 8.098 -9.784 -29.109 1.00 43.91 179 LEU A N 1
ATOM 1405 C CA . LEU A 1 179 ? 6.802 -9.830 -29.740 1.00 43.91 179 LEU A CA 1
ATOM 1406 C C . LEU A 1 179 ? 6.939 -8.916 -30.948 1.00 43.91 179 LEU A C 1
ATOM 1408 O O . LEU A 1 179 ? 6.509 -7.768 -30.940 1.00 43.91 179 LEU A O 1
ATOM 1412 N N . LYS A 1 180 ? 7.596 -9.419 -32.002 1.00 39.06 180 LYS A N 1
ATOM 1413 C CA . LYS A 1 180 ? 7.378 -8.867 -33.328 1.00 39.06 180 LYS A CA 1
ATOM 1414 C C . LYS A 1 180 ? 5.861 -8.843 -33.467 1.00 39.06 180 LYS A C 1
ATOM 1416 O O . LYS A 1 180 ? 5.270 -9.921 -33.306 1.00 39.06 180 LYS A O 1
ATOM 1421 N N . PRO A 1 181 ? 5.235 -7.675 -33.700 1.00 40.78 181 PRO A N 1
ATOM 1422 C CA . PRO A 1 181 ? 3.830 -7.661 -34.040 1.00 40.78 181 PRO A CA 1
ATOM 1423 C C . PRO A 1 181 ? 3.702 -8.677 -35.161 1.00 40.78 181 PRO A C 1
ATOM 1425 O O . PRO A 1 181 ? 4.437 -8.641 -36.152 1.00 40.78 181 PRO A O 1
ATOM 1428 N N . LYS A 1 182 ? 2.893 -9.706 -34.920 1.00 43.28 182 LYS A N 1
ATOM 1429 C CA . LYS A 1 182 ? 2.536 -10.626 -35.979 1.00 43.28 182 LYS A CA 1
ATOM 1430 C C . LYS A 1 182 ? 1.844 -9.711 -36.971 1.00 43.28 182 LYS A C 1
ATOM 1432 O O . LYS A 1 182 ? 0.748 -9.260 -36.655 1.00 43.28 182 LYS A O 1
ATOM 1437 N N . ASP A 1 183 ? 2.533 -9.359 -38.060 1.00 43.75 183 ASP A N 1
ATOM 1438 C CA . ASP A 1 183 ? 1.991 -8.603 -39.188 1.00 43.75 183 ASP A CA 1
ATOM 1439 C C . ASP A 1 183 ? 0.807 -9.415 -39.714 1.00 43.75 183 ASP A C 1
ATOM 1441 O O . ASP A 1 183 ? 0.914 -10.280 -40.584 1.00 43.75 183 ASP A O 1
ATOM 1445 N N . GLY A 1 184 ? -0.315 -9.241 -39.032 1.00 46.50 184 GLY A N 1
ATOM 1446 C CA . GLY A 1 184 ? -1.560 -9.918 -39.256 1.00 46.50 184 GLY A CA 1
ATOM 1447 C C . GLY A 1 184 ? -2.269 -9.140 -40.333 1.00 46.50 184 GLY A C 1
ATOM 1448 O O . GLY A 1 184 ? -2.786 -8.057 -40.092 1.00 46.50 184 GLY A O 1
ATOM 1449 N N . ASP A 1 185 ? -2.265 -9.716 -41.527 1.00 50.62 185 ASP A N 1
ATOM 1450 C CA . ASP A 1 185 ? -3.299 -9.568 -42.547 1.00 50.62 185 ASP A CA 1
ATOM 1451 C C . ASP A 1 185 ? -3.592 -8.186 -43.149 1.00 50.62 185 ASP A C 1
ATOM 1453 O O . ASP A 1 185 ? -4.425 -8.110 -44.051 1.00 50.62 185 ASP A O 1
ATOM 1457 N N . ILE A 1 186 ? -2.897 -7.101 -42.800 1.00 53.38 186 ILE A N 1
ATOM 1458 C CA . ILE A 1 186 ? -3.112 -5.810 -43.490 1.00 53.38 186 ILE A CA 1
ATOM 1459 C C . ILE A 1 186 ? -2.656 -5.902 -44.959 1.00 53.38 186 ILE A C 1
ATOM 1461 O O . ILE A 1 186 ? -3.342 -5.442 -45.870 1.00 53.38 186 ILE A O 1
ATOM 1465 N N . THR A 1 187 ? -1.540 -6.583 -45.230 1.00 56.72 187 THR A N 1
ATOM 1466 C CA . THR A 1 187 ? -1.035 -6.781 -46.602 1.00 56.72 187 THR A CA 1
ATOM 1467 C C . THR A 1 187 ? -1.885 -7.785 -47.391 1.00 56.72 187 THR A C 1
ATOM 1469 O O . THR A 1 187 ? -2.109 -7.612 -48.589 1.00 56.72 187 THR A O 1
ATOM 1472 N N . SER A 1 188 ? -2.407 -8.809 -46.707 1.00 59.31 188 SER A N 1
ATOM 1473 C CA . SER A 1 188 ? -3.301 -9.833 -47.266 1.00 59.31 188 SER A CA 1
ATOM 1474 C C . SER A 1 188 ? -4.652 -9.233 -47.672 1.00 59.31 188 SER A C 1
ATOM 1476 O O . SER A 1 188 ? -5.077 -9.373 -48.821 1.00 59.31 188 SER A O 1
ATOM 1478 N N . THR A 1 189 ? -5.277 -8.453 -46.783 1.00 67.31 189 THR A N 1
ATOM 1479 C CA . THR A 1 189 ? -6.546 -7.756 -47.054 1.00 67.31 189 THR A CA 1
ATOM 1480 C C . THR A 1 189 ? -6.419 -6.736 -48.186 1.00 67.31 189 THR A C 1
ATOM 1482 O O . THR A 1 189 ? -7.274 -6.708 -49.071 1.00 67.31 189 THR A O 1
ATOM 1485 N N . TRP A 1 190 ? -5.324 -5.968 -48.249 1.00 69.56 190 TRP A N 1
ATOM 1486 C CA . TRP A 1 190 ? -5.060 -5.057 -49.372 1.00 69.56 190 TRP A CA 1
ATOM 1487 C C . TRP A 1 190 ? -4.886 -5.790 -50.704 1.00 69.56 190 TRP A C 1
ATOM 1489 O O . TRP A 1 190 ? -5.455 -5.373 -51.714 1.00 69.56 190 TRP A O 1
ATOM 1499 N N . SER A 1 191 ? -4.155 -6.907 -50.719 1.00 74.81 191 SER A N 1
ATOM 1500 C CA . SER A 1 191 ? -3.980 -7.705 -51.938 1.00 74.81 191 SER A CA 1
ATOM 1501 C C . SER A 1 191 ? -5.304 -8.278 -52.459 1.00 74.81 191 SER A C 1
ATOM 1503 O O . SER A 1 191 ? -5.542 -8.292 -53.668 1.00 74.81 191 SER A O 1
ATOM 1505 N N . LEU A 1 192 ? -6.205 -8.669 -51.552 1.00 77.00 192 LEU A N 1
ATOM 1506 C CA . LEU A 1 192 ? -7.514 -9.217 -51.892 1.00 77.00 192 LEU A CA 1
ATOM 1507 C C . LEU A 1 192 ? -8.444 -8.135 -52.459 1.00 77.00 192 LEU A C 1
ATOM 1509 O O . LEU A 1 192 ? -9.128 -8.379 -53.452 1.00 77.00 192 LEU A O 1
ATOM 1513 N N . LEU A 1 193 ? -8.414 -6.920 -51.901 1.00 82.00 193 LEU A N 1
ATOM 1514 C CA . LEU A 1 193 ? -9.168 -5.773 -52.425 1.00 82.00 193 LEU A CA 1
ATOM 1515 C C . LEU A 1 193 ? -8.682 -5.341 -53.816 1.00 82.00 193 LEU A C 1
ATOM 1517 O O . LEU A 1 193 ? -9.500 -5.052 -54.693 1.00 82.00 193 LEU A O 1
ATOM 1521 N N . ILE A 1 194 ? -7.365 -5.351 -54.049 1.00 86.88 194 ILE A N 1
ATOM 1522 C CA . ILE A 1 194 ? -6.788 -5.068 -55.372 1.00 86.88 194 ILE A CA 1
ATOM 1523 C C . ILE A 1 194 ? -7.225 -6.138 -56.380 1.00 86.88 194 ILE A C 1
ATOM 1525 O O . ILE A 1 194 ? -7.677 -5.798 -57.474 1.00 86.88 194 ILE A O 1
ATOM 1529 N N . ALA A 1 195 ? -7.156 -7.420 -56.014 1.00 88.38 195 ALA A N 1
ATOM 1530 C CA . ALA A 1 195 ? -7.594 -8.509 -56.884 1.00 88.38 195 ALA A CA 1
ATOM 1531 C C . ALA A 1 195 ? -9.092 -8.407 -57.230 1.00 88.38 195 ALA A C 1
ATOM 1533 O O . ALA A 1 195 ? -9.469 -8.564 -58.392 1.00 88.38 195 ALA A O 1
ATOM 1534 N N . LEU A 1 196 ? -9.940 -8.078 -56.249 1.00 91.00 196 LEU A N 1
ATOM 1535 C CA . LEU A 1 196 ? -11.378 -7.896 -56.457 1.00 91.00 196 LEU A CA 1
ATOM 1536 C C . LEU A 1 196 ? -11.671 -6.737 -57.426 1.00 91.00 196 LEU A C 1
ATOM 1538 O O . LEU A 1 196 ? -12.503 -6.873 -58.321 1.00 91.00 196 LEU A O 1
ATOM 1542 N N . SER A 1 197 ? -10.947 -5.621 -57.289 1.00 90.50 197 SER A N 1
ATOM 1543 C CA . SER A 1 197 ? -11.052 -4.458 -58.180 1.00 90.50 197 SER A CA 1
ATOM 1544 C C . SER A 1 197 ? -10.717 -4.811 -59.635 1.00 90.50 197 SER A C 1
ATOM 1546 O O . SER A 1 197 ? -11.466 -4.466 -60.551 1.00 90.50 197 SER A O 1
ATOM 1548 N N . VAL A 1 198 ? -9.644 -5.579 -59.856 1.00 93.06 198 VAL A N 1
ATOM 1549 C CA . VAL A 1 198 ? -9.252 -6.031 -61.202 1.00 93.06 198 VAL A CA 1
ATOM 1550 C C . VAL A 1 198 ? -10.327 -6.925 -61.823 1.00 93.06 198 VAL A C 1
ATOM 1552 O O . VAL A 1 198 ? -10.662 -6.750 -62.993 1.00 93.06 198 VAL A O 1
ATOM 1555 N N . ILE A 1 199 ? -10.917 -7.843 -61.051 1.00 93.19 199 ILE A N 1
ATOM 1556 C CA . ILE A 1 199 ? -11.993 -8.718 -61.544 1.00 93.19 199 ILE A CA 1
ATOM 1557 C C . ILE A 1 199 ? -13.212 -7.891 -61.966 1.00 93.19 199 ILE A C 1
ATOM 1559 O O . ILE A 1 199 ? -13.741 -8.097 -63.059 1.00 93.19 199 ILE A O 1
ATOM 1563 N N . ILE A 1 200 ? -13.631 -6.922 -61.146 1.00 92.62 200 ILE A N 1
ATOM 1564 C CA . ILE A 1 200 ? -14.764 -6.040 -61.463 1.00 92.62 200 ILE A CA 1
ATOM 1565 C C . ILE A 1 200 ? -14.490 -5.236 -62.739 1.00 92.62 200 ILE A C 1
ATOM 1567 O O . ILE A 1 200 ? -15.374 -5.119 -63.590 1.00 92.62 200 ILE A O 1
ATOM 1571 N N . ALA A 1 201 ? -13.271 -4.721 -62.914 1.00 90.69 201 ALA A N 1
ATOM 1572 C CA . ALA A 1 201 ? -12.888 -3.984 -64.115 1.00 90.69 201 ALA A CA 1
ATOM 1573 C C . ALA A 1 201 ? -12.954 -4.864 -65.374 1.00 90.69 201 ALA A C 1
ATOM 1575 O O . ALA A 1 201 ? -13.528 -4.452 -66.381 1.00 90.69 201 ALA A O 1
ATOM 1576 N N . VAL A 1 202 ? -12.437 -6.0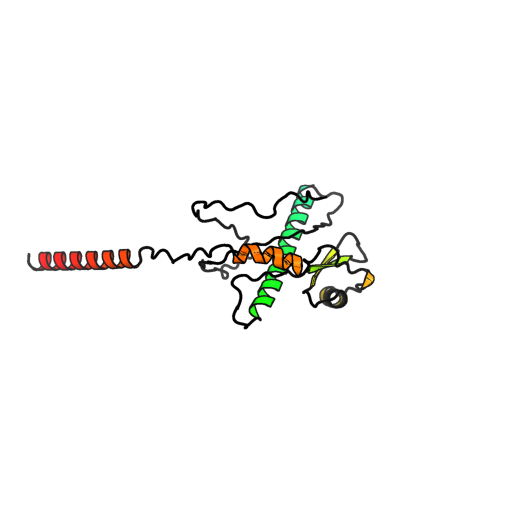97 -65.311 1.00 92.00 202 VAL A N 1
ATOM 1577 C CA . VAL A 1 202 ? -12.487 -7.043 -66.439 1.00 92.00 202 VAL A CA 1
ATOM 1578 C C . VAL A 1 202 ? -13.927 -7.413 -66.785 1.00 92.00 202 VAL A C 1
ATOM 1580 O O . VAL A 1 202 ? -14.299 -7.357 -67.955 1.00 92.00 202 VAL A O 1
ATOM 1583 N N . VAL A 1 203 ? -14.762 -7.731 -65.790 1.00 92.88 203 VAL A N 1
ATOM 1584 C CA . VAL A 1 203 ? -16.186 -8.036 -66.017 1.00 92.88 203 VAL A CA 1
ATOM 1585 C C . VAL A 1 203 ? -16.902 -6.840 -66.643 1.00 92.88 203 VAL A C 1
ATOM 1587 O O . VAL A 1 203 ? -17.660 -7.016 -67.591 1.00 92.88 203 VAL A O 1
ATOM 1590 N N . SER A 1 204 ? -16.618 -5.624 -66.176 1.00 87.06 204 SER A N 1
ATOM 1591 C CA . SER A 1 204 ? -17.220 -4.402 -66.722 1.00 87.06 204 SER A CA 1
ATOM 1592 C C . SER A 1 204 ? -16.832 -4.170 -68.185 1.00 87.06 204 SER A C 1
ATOM 1594 O O . SER A 1 204 ? -17.685 -3.809 -68.989 1.00 87.06 204 SER A O 1
ATOM 1596 N N . ILE A 1 205 ? -15.572 -4.424 -68.554 1.00 92.12 205 ILE A N 1
ATOM 1597 C CA . ILE A 1 205 ? -15.105 -4.334 -69.947 1.00 92.12 205 ILE A CA 1
ATOM 1598 C C . ILE A 1 205 ? -15.792 -5.389 -70.820 1.00 92.12 205 ILE A C 1
ATOM 1600 O O . ILE A 1 205 ? -16.240 -5.073 -71.918 1.00 92.12 205 ILE A O 1
ATOM 1604 N N . VAL A 1 206 ? -15.898 -6.629 -70.337 1.00 90.56 206 VAL A N 1
ATOM 1605 C CA . VAL A 1 206 ? -16.552 -7.717 -71.078 1.00 90.56 206 VAL A CA 1
ATOM 1606 C C . VAL A 1 206 ? -18.032 -7.413 -71.300 1.00 90.56 206 VAL A C 1
ATOM 1608 O O . VAL A 1 206 ? -18.505 -7.571 -72.416 1.00 90.56 206 VAL A O 1
ATOM 1611 N N . VAL A 1 207 ? -18.744 -6.928 -70.278 1.00 89.88 207 VAL A N 1
ATOM 1612 C CA . VAL A 1 207 ? -20.156 -6.522 -70.393 1.00 89.88 207 VAL A CA 1
ATOM 1613 C C . VAL A 1 207 ? -20.329 -5.307 -71.304 1.00 89.88 207 VAL A C 1
ATOM 1615 O O . VAL A 1 207 ? -21.331 -5.218 -71.996 1.00 89.88 207 VAL A O 1
ATOM 1618 N N . TYR A 1 208 ? -19.378 -4.373 -71.326 1.00 85.69 208 TYR A N 1
ATOM 1619 C CA . TYR A 1 208 ? -19.439 -3.201 -72.203 1.00 85.69 208 TYR A CA 1
ATOM 1620 C C . TYR A 1 208 ? -19.199 -3.537 -73.686 1.00 85.69 208 TYR A C 1
ATOM 1622 O O . TYR A 1 208 ? -19.681 -2.823 -74.563 1.00 85.69 208 TYR A O 1
ATOM 1630 N N . LEU A 1 209 ? -18.425 -4.590 -73.971 1.00 78.88 209 LEU A N 1
ATOM 1631 C CA . LEU A 1 209 ? -18.075 -5.021 -75.330 1.00 78.88 209 LEU A CA 1
ATOM 1632 C C . LEU A 1 209 ? -19.017 -6.096 -75.909 1.00 78.88 209 LEU A C 1
ATOM 1634 O O . LEU A 1 209 ? -18.868 -6.439 -77.084 1.00 78.88 209 LEU A O 1
ATOM 1638 N N . LEU A 1 210 ? -19.938 -6.628 -75.101 1.00 67.38 210 LEU A N 1
ATOM 1639 C CA . LEU A 1 210 ? -21.011 -7.560 -75.481 1.00 67.38 210 LEU A CA 1
ATOM 1640 C C . LEU A 1 210 ? -22.314 -6.804 -75.756 1.00 67.38 210 LEU A C 1
ATOM 1642 O O . LEU A 1 210 ? -23.008 -7.202 -76.717 1.00 67.38 210 LEU A O 1
#

Secondary structure (DSSP, 8-state):
---TT--S---------PPP-----------TT-------------------------TT--HHHHHHHHHHHHHHHHHHHHHHHHHHHTT--S---SS----PPPEEEEEEETTEEEEEEEEEE-TT--HHHHHHHHHHHH-----GGG-B-TTSPPPPHHHHHHHHHHHHHS----------SHHHHHHHHHHHHHHHHHHHHHHHH-